Protein AF-A0A4P5Y6A5-F1 (afdb_monomer_lite)

Structure (mmCIF, N/CA/C/O backbone):
data_AF-A0A4P5Y6A5-F1
#
_entry.id   AF-A0A4P5Y6A5-F1
#
loop_
_atom_site.group_PDB
_atom_site.id
_atom_site.type_symbol
_atom_site.label_atom_id
_atom_site.label_alt_id
_atom_site.label_comp_id
_atom_site.label_asym_id
_atom_site.label_entity_id
_atom_site.label_seq_id
_atom_site.pdbx_PDB_ins_code
_atom_site.Cartn_x
_atom_site.Cartn_y
_atom_site.Cartn_z
_atom_site.occupancy
_atom_site.B_iso_or_equiv
_atom_site.auth_seq_id
_atom_site.auth_comp_id
_atom_site.auth_asym_id
_atom_site.auth_atom_id
_atom_site.pdbx_PDB_model_num
ATOM 1 N N . MET A 1 1 ? 20.631 -58.312 -7.068 1.00 39.38 1 MET A N 1
ATOM 2 C CA . MET A 1 1 ? 21.299 -57.186 -7.753 1.00 39.38 1 MET A CA 1
ATOM 3 C C . MET A 1 1 ? 20.362 -55.989 -7.660 1.00 39.38 1 MET A C 1
ATOM 5 O O . MET A 1 1 ? 19.338 -55.974 -8.327 1.00 39.38 1 MET A O 1
ATOM 9 N N . MET A 1 2 ? 20.621 -55.093 -6.705 1.00 35.03 2 MET A N 1
ATOM 10 C CA . MET A 1 2 ? 19.842 -53.873 -6.466 1.00 35.03 2 MET A CA 1
ATOM 11 C C . MET A 1 2 ? 20.179 -52.851 -7.550 1.00 35.03 2 MET A C 1
ATOM 13 O O . MET A 1 2 ? 21.359 -52.606 -7.786 1.00 35.03 2 MET A O 1
ATOM 17 N N . LEU A 1 3 ? 19.176 -52.213 -8.153 1.00 33.59 3 LEU A N 1
ATOM 18 C CA . LEU A 1 3 ? 19.387 -50.947 -8.849 1.00 33.59 3 LEU A CA 1
ATOM 19 C C . LEU A 1 3 ? 18.352 -49.930 -8.363 1.00 33.59 3 LEU A C 1
ATOM 21 O O . LEU A 1 3 ? 17.176 -49.967 -8.709 1.00 33.59 3 LEU A O 1
ATOM 25 N N . SER A 1 4 ? 18.852 -49.075 -7.476 1.00 36.62 4 SER A N 1
ATOM 26 C CA . SER A 1 4 ? 18.241 -47.862 -6.951 1.00 36.62 4 SER A CA 1
ATOM 27 C C . SER A 1 4 ? 17.871 -46.917 -8.096 1.00 36.62 4 SER A C 1
ATOM 29 O O . SER A 1 4 ? 18.749 -46.491 -8.846 1.00 36.62 4 SER A O 1
ATOM 31 N N . PHE A 1 5 ? 16.590 -46.562 -8.215 1.00 36.81 5 PHE A N 1
ATOM 32 C CA . PHE A 1 5 ? 16.176 -45.385 -8.972 1.00 36.81 5 PHE A CA 1
ATOM 33 C C . PHE A 1 5 ? 15.916 -44.247 -7.990 1.00 36.81 5 PHE A C 1
ATOM 35 O O . PHE A 1 5 ? 14.965 -44.254 -7.211 1.00 36.81 5 PHE A O 1
ATOM 42 N N . PHE A 1 6 ? 16.841 -43.294 -8.022 1.00 36.50 6 PHE A N 1
ATOM 43 C CA . PHE A 1 6 ? 16.869 -42.082 -7.226 1.00 36.50 6 PHE A CA 1
ATOM 44 C C . PHE A 1 6 ? 15.564 -41.287 -7.348 1.00 36.50 6 PHE A C 1
ATOM 46 O O . PHE A 1 6 ? 15.166 -40.864 -8.434 1.00 36.50 6 PHE A O 1
ATOM 53 N N . PHE A 1 7 ? 14.958 -41.016 -6.194 1.00 35.38 7 PHE A N 1
ATOM 54 C CA . PHE A 1 7 ? 13.960 -39.973 -6.002 1.00 35.38 7 PHE A CA 1
ATOM 55 C C . PHE A 1 7 ? 14.597 -38.629 -6.395 1.00 35.38 7 PHE A C 1
ATOM 57 O O .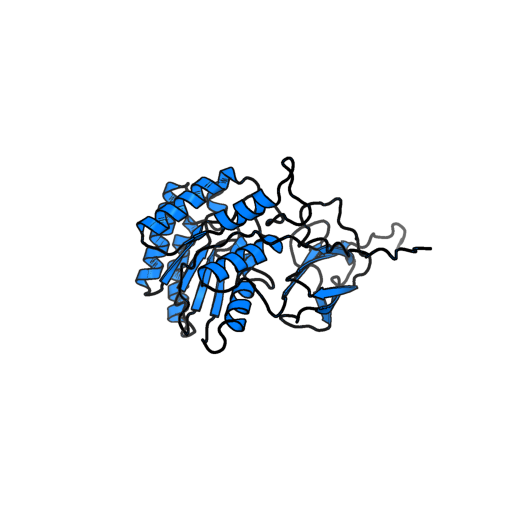 PHE A 1 7 ? 15.440 -38.091 -5.675 1.00 35.38 7 PHE A O 1
ATOM 64 N N . ARG A 1 8 ? 14.234 -38.076 -7.557 1.00 33.19 8 ARG A N 1
ATOM 65 C CA . ARG A 1 8 ? 14.509 -36.667 -7.856 1.00 33.19 8 ARG A CA 1
ATOM 66 C C . ARG A 1 8 ? 13.571 -35.835 -6.989 1.00 33.19 8 ARG A C 1
ATOM 68 O O . ARG A 1 8 ? 12.430 -35.589 -7.363 1.00 33.19 8 ARG A O 1
ATOM 75 N N . ILE A 1 9 ? 14.058 -35.424 -5.821 1.00 31.09 9 ILE A N 1
ATOM 76 C CA . ILE A 1 9 ? 13.474 -34.316 -5.068 1.00 31.09 9 ILE A CA 1
ATOM 77 C C . ILE A 1 9 ? 13.569 -33.096 -5.983 1.00 31.09 9 ILE A C 1
ATOM 79 O O . ILE A 1 9 ? 14.649 -32.554 -6.217 1.00 31.09 9 ILE A O 1
ATOM 83 N N . LEU A 1 10 ? 12.433 -32.709 -6.558 1.00 29.36 10 LEU A N 1
ATOM 84 C CA . LEU A 1 10 ? 12.271 -31.410 -7.180 1.00 29.36 10 LEU A CA 1
ATOM 85 C C . LEU A 1 10 ? 12.438 -30.391 -6.048 1.00 29.36 10 LEU A C 1
ATOM 87 O O . LEU A 1 10 ? 11.551 -30.232 -5.210 1.00 29.36 10 LEU A O 1
ATOM 91 N N . VAL A 1 11 ? 13.602 -29.749 -5.976 1.00 29.47 11 VAL A N 1
ATOM 92 C CA . VAL A 1 11 ? 13.780 -28.556 -5.153 1.00 29.47 11 VAL A CA 1
ATOM 93 C C . VAL A 1 11 ? 12.886 -27.494 -5.782 1.00 29.47 11 VAL A C 1
ATOM 95 O O . VAL A 1 11 ? 13.268 -26.834 -6.746 1.00 29.47 11 VAL A O 1
ATOM 98 N N . MET A 1 12 ? 11.658 -27.369 -5.274 1.00 28.52 12 MET A N 1
ATOM 99 C CA . MET A 1 12 ? 10.913 -26.128 -5.406 1.00 28.52 12 MET A CA 1
ATOM 100 C C . MET A 1 12 ? 11.773 -25.076 -4.720 1.00 28.52 12 MET A C 1
ATOM 102 O O . MET A 1 12 ? 11.861 -25.038 -3.495 1.00 28.52 12 MET A O 1
ATOM 106 N N . ILE A 1 13 ? 12.477 -24.276 -5.519 1.00 35.16 13 ILE A N 1
ATOM 107 C CA . ILE A 1 13 ? 13.058 -23.030 -5.040 1.00 35.16 13 ILE A CA 1
ATOM 108 C C . ILE A 1 13 ? 11.861 -22.248 -4.515 1.00 35.16 13 ILE A C 1
ATOM 110 O O . ILE A 1 13 ? 11.012 -21.819 -5.295 1.00 35.16 13 ILE A O 1
ATOM 114 N N . ALA A 1 14 ? 11.749 -22.185 -3.190 1.00 35.00 14 ALA A N 1
ATOM 115 C CA . ALA A 1 14 ? 10.741 -21.414 -2.498 1.00 35.00 14 ALA A CA 1
ATOM 116 C C . ALA A 1 14 ? 10.868 -19.971 -2.989 1.00 35.00 14 ALA A C 1
ATOM 118 O O . ALA A 1 14 ? 11.777 -19.240 -2.599 1.00 35.00 14 ALA A O 1
ATOM 119 N N . ILE A 1 15 ? 9.985 -19.590 -3.909 1.00 43.00 15 ILE A N 1
ATOM 120 C CA . ILE A 1 15 ? 9.697 -18.192 -4.194 1.00 43.00 15 ILE A CA 1
ATOM 121 C C . ILE A 1 15 ? 9.307 -17.604 -2.841 1.00 43.00 15 ILE A C 1
ATOM 123 O O . ILE A 1 15 ? 8.476 -18.201 -2.155 1.00 43.00 15 ILE A O 1
ATOM 127 N N . GLY A 1 16 ? 10.018 -16.541 -2.451 1.00 41.53 16 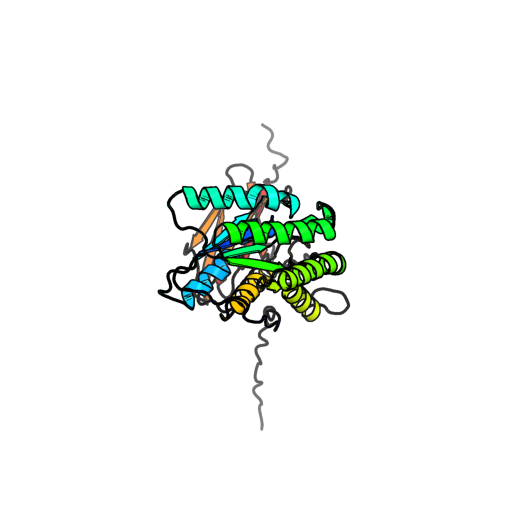GLY A N 1
ATOM 128 C CA . GLY A 1 16 ? 10.167 -16.036 -1.088 1.00 41.53 16 GLY A CA 1
ATOM 129 C C . GLY A 1 16 ? 9.018 -16.402 -0.163 1.00 41.53 16 GLY A C 1
ATOM 130 O O . GLY A 1 16 ? 7.874 -16.026 -0.415 1.00 41.53 16 GLY A O 1
ATOM 131 N N . GLN A 1 17 ? 9.331 -17.127 0.915 1.00 46.12 17 GLN A N 1
ATOM 132 C CA . GLN A 1 17 ? 8.402 -17.230 2.027 1.00 46.12 17 GLN A CA 1
ATOM 133 C C . GLN A 1 17 ? 8.072 -15.797 2.441 1.00 46.12 17 GLN A C 1
ATOM 135 O O . GLN A 1 17 ? 8.925 -15.091 2.982 1.00 46.12 17 GLN A O 1
ATOM 140 N N . VAL A 1 18 ? 6.857 -15.349 2.113 1.00 52.72 18 VAL A N 1
ATOM 141 C CA . VAL A 1 18 ? 6.273 -14.165 2.734 1.00 52.72 18 VAL A CA 1
ATOM 142 C C . VAL A 1 18 ? 6.455 -14.399 4.223 1.00 52.72 18 VAL A C 1
ATOM 144 O O . VAL A 1 18 ? 6.110 -15.477 4.714 1.00 52.72 18 VAL A O 1
ATOM 147 N N . SER A 1 19 ? 7.124 -13.454 4.882 1.00 56.12 19 SER A N 1
ATOM 148 C CA . SER A 1 19 ? 7.443 -13.513 6.305 1.00 56.12 19 SER A CA 1
ATOM 149 C C . SER A 1 19 ? 6.320 -14.180 7.097 1.00 56.12 19 SER A C 1
ATOM 151 O O . SER A 1 19 ? 5.161 -13.801 6.939 1.00 56.12 19 SER A O 1
ATOM 153 N N . ALA A 1 20 ? 6.656 -15.116 7.989 1.00 63.25 20 ALA A N 1
ATOM 154 C CA . ALA A 1 20 ? 5.708 -15.718 8.933 1.00 63.25 20 ALA A CA 1
ATOM 155 C C . ALA A 1 20 ? 5.206 -14.716 9.996 1.00 63.25 20 ALA A C 1
ATOM 157 O O . ALA A 1 20 ? 4.748 -15.110 11.063 1.00 63.25 20 ALA A O 1
ATOM 158 N N . TYR A 1 21 ? 5.344 -13.415 9.733 1.00 79.38 21 TYR A N 1
ATOM 159 C CA . TYR A 1 21 ? 4.804 -12.369 10.569 1.00 79.38 21 TYR A CA 1
ATOM 160 C C . TYR A 1 21 ? 3.279 -12.500 10.606 1.00 79.38 21 TYR A C 1
ATOM 162 O O . TYR A 1 21 ? 2.595 -12.377 9.585 1.00 79.38 21 TYR A O 1
ATOM 170 N N . GLU A 1 22 ? 2.767 -12.774 11.800 1.00 84.56 22 GLU A N 1
ATOM 171 C CA . GLU A 1 22 ? 1.344 -12.775 12.098 1.00 84.56 22 GLU A CA 1
ATOM 172 C C . GLU A 1 22 ? 0.988 -11.455 12.775 1.00 84.56 22 GLU A C 1
ATOM 174 O O . GLU A 1 22 ? 1.362 -11.187 13.918 1.00 84.56 22 GLU A O 1
ATOM 179 N N . HIS A 1 23 ? 0.256 -10.617 12.055 1.00 92.62 23 HIS A N 1
ATOM 180 C CA . HIS A 1 23 ? -0.373 -9.437 12.608 1.00 92.62 23 HIS A CA 1
ATOM 181 C C . HIS A 1 23 ? -1.674 -9.834 13.311 1.00 92.62 23 HIS A C 1
ATOM 183 O O . HIS A 1 23 ? -2.502 -10.566 12.764 1.00 92.62 23 HIS A O 1
ATOM 189 N N . ALA A 1 24 ? -1.893 -9.320 14.519 1.00 92.81 24 ALA A N 1
ATOM 190 C CA . ALA A 1 24 ? -3.146 -9.548 15.227 1.00 92.81 24 ALA A CA 1
ATOM 191 C C . ALA A 1 24 ? -4.330 -8.913 14.477 1.00 92.81 24 ALA A C 1
ATOM 193 O O . ALA A 1 24 ? -4.193 -7.867 13.838 1.00 92.81 24 ALA A O 1
ATOM 194 N N . LYS A 1 25 ? -5.524 -9.498 14.607 1.00 96.75 25 LYS A N 1
ATOM 195 C CA . LYS A 1 25 ? -6.756 -8.822 14.194 1.00 96.75 25 LYS A CA 1
ATOM 196 C C . LYS A 1 25 ? -6.947 -7.577 15.061 1.00 96.75 25 LYS A C 1
ATOM 198 O O . LYS A 1 25 ? -7.050 -7.689 16.280 1.00 96.75 25 LYS A O 1
ATOM 203 N N . VAL A 1 26 ? -7.039 -6.414 14.429 1.00 96.50 26 VAL A N 1
ATOM 204 C CA . VAL A 1 26 ? -7.238 -5.119 15.104 1.00 96.50 26 VAL A CA 1
ATOM 205 C C . VAL A 1 26 ? -8.532 -4.430 14.685 1.00 96.50 26 VAL A C 1
ATOM 207 O O . VAL A 1 26 ? -9.001 -3.535 15.384 1.00 96.50 26 VAL A O 1
ATOM 210 N N . TYR A 1 27 ? -9.137 -4.854 13.574 1.00 97.44 27 TYR A N 1
ATOM 211 C CA . TYR A 1 27 ? -10.408 -4.322 13.104 1.00 97.44 27 TYR A CA 1
ATOM 212 C C . TYR A 1 27 ? -11.321 -5.449 12.617 1.00 97.44 27 TYR A C 1
ATOM 214 O O . TYR A 1 27 ? -10.877 -6.398 11.975 1.00 97.44 27 TYR A O 1
ATOM 222 N N . ASP A 1 28 ? -12.608 -5.362 12.944 1.00 96.38 28 ASP A N 1
ATOM 223 C CA . ASP A 1 28 ? -13.625 -6.309 12.489 1.00 96.38 28 ASP A CA 1
ATOM 224 C C . ASP A 1 28 ? -14.456 -5.665 11.380 1.00 96.38 28 ASP A C 1
ATOM 226 O O . ASP A 1 28 ? -15.232 -4.748 11.651 1.00 96.38 28 ASP A O 1
ATOM 230 N N . LEU A 1 29 ? -14.261 -6.118 10.138 1.00 97.75 29 LEU A N 1
ATOM 231 C CA . LEU A 1 29 ? -14.998 -5.596 8.987 1.00 97.75 29 LEU A CA 1
ATOM 232 C C . LEU A 1 29 ? -16.490 -5.915 9.115 1.00 97.75 29 LEU A C 1
ATOM 234 O O . LEU A 1 29 ? -16.897 -7.072 9.257 1.00 97.75 29 LEU A O 1
ATOM 238 N N . LYS A 1 30 ? -17.319 -4.883 8.995 1.00 97.44 30 LYS A N 1
ATOM 239 C CA . LYS A 1 30 ? -18.778 -4.960 9.070 1.00 97.44 30 LYS A CA 1
ATOM 240 C C . LYS A 1 30 ? -19.385 -4.950 7.670 1.00 97.44 30 LYS A C 1
ATOM 242 O O . LYS A 1 30 ? -18.832 -4.324 6.768 1.00 97.44 30 LYS A O 1
ATOM 247 N N . PRO A 1 31 ? -20.550 -5.588 7.451 1.00 97.44 31 PRO A N 1
ATOM 248 C CA . PRO A 1 31 ? -21.264 -5.457 6.185 1.00 97.44 31 PRO A CA 1
ATOM 249 C C . PRO A 1 31 ? -21.424 -3.987 5.774 1.00 97.44 31 PRO A C 1
ATOM 251 O O . PRO A 1 31 ? -21.801 -3.153 6.595 1.00 97.44 31 PRO A O 1
ATOM 254 N N . ASN A 1 32 ? -21.192 -3.704 4.493 1.00 97.00 32 ASN A N 1
ATOM 255 C CA . ASN A 1 32 ? -21.172 -2.371 3.885 1.00 97.00 32 ASN A CA 1
ATOM 256 C C . ASN A 1 32 ? -19.987 -1.471 4.261 1.00 97.00 32 ASN A C 1
ATOM 258 O O . ASN A 1 32 ? -19.946 -0.340 3.770 1.00 97.00 32 ASN A O 1
ATOM 262 N N . ASP A 1 33 ? -19.004 -1.944 5.038 1.00 98.19 33 ASP A N 1
ATOM 263 C CA . ASP A 1 33 ? -17.821 -1.129 5.309 1.00 98.19 33 ASP A CA 1
ATOM 264 C C . ASP A 1 33 ? -17.138 -0.696 4.015 1.00 98.19 33 ASP A C 1
ATOM 266 O O . ASP A 1 33 ? -16.888 -1.494 3.106 1.00 98.19 33 ASP A O 1
ATOM 270 N N . TYR A 1 34 ? -16.865 0.602 3.944 1.00 98.25 34 TYR A N 1
ATOM 271 C CA . TYR A 1 34 ? -16.012 1.197 2.937 1.00 98.25 34 TYR A CA 1
ATOM 272 C C . TYR A 1 34 ? -14.719 1.633 3.616 1.00 98.25 34 TYR A C 1
ATOM 274 O O . TYR A 1 34 ? -14.688 2.649 4.314 1.00 98.25 34 TYR A O 1
ATOM 282 N N . VAL A 1 35 ? -13.676 0.831 3.425 1.00 98.62 35 VAL A N 1
ATOM 283 C CA . VAL A 1 35 ? -12.324 1.108 3.896 1.00 98.62 35 VAL A CA 1
ATOM 284 C C . VAL A 1 35 ? -11.631 2.005 2.882 1.00 98.62 35 VAL A C 1
ATOM 286 O O . VAL A 1 35 ? -11.490 1.643 1.716 1.00 98.62 35 VAL A O 1
ATOM 289 N N . TYR A 1 36 ? -11.186 3.168 3.336 1.00 97.81 36 TYR A N 1
ATOM 290 C CA . TYR A 1 36 ? -10.518 4.161 2.511 1.00 97.81 36 TYR A CA 1
ATOM 291 C C . TYR A 1 36 ? -9.113 4.418 3.044 1.00 97.81 36 TYR A C 1
ATOM 293 O O . TYR A 1 36 ? -8.939 4.958 4.138 1.00 97.81 36 TYR A O 1
ATOM 301 N N . VAL A 1 37 ? -8.102 3.984 2.298 1.00 98.12 37 VAL A N 1
ATOM 302 C CA . VAL A 1 37 ? -6.700 4.114 2.696 1.00 98.12 37 VAL A CA 1
ATOM 303 C C . VAL A 1 37 ? -6.152 5.441 2.194 1.00 98.12 37 VAL A C 1
ATOM 305 O O . VAL A 1 37 ? -6.077 5.663 0.990 1.00 98.12 37 VAL A O 1
ATOM 308 N N . ILE A 1 38 ? -5.751 6.321 3.105 1.00 96.44 38 ILE A N 1
ATOM 309 C CA . ILE A 1 38 ? -5.107 7.592 2.770 1.00 96.44 38 ILE A CA 1
ATOM 310 C C . ILE A 1 38 ? -3.601 7.510 3.011 1.00 96.44 38 ILE A C 1
ATOM 312 O O . ILE A 1 38 ? -3.171 6.892 3.985 1.00 96.44 38 ILE A O 1
ATOM 316 N N . GLY A 1 39 ? -2.790 8.116 2.143 1.00 95.62 39 GLY A N 1
ATOM 317 C CA . GLY A 1 39 ? -1.344 8.161 2.362 1.00 95.62 39 GLY A CA 1
ATOM 318 C C . GLY A 1 39 ? -0.522 8.927 1.331 1.00 95.62 39 GLY A C 1
ATOM 319 O O . GLY A 1 39 ? -1.012 9.829 0.655 1.00 95.62 39 GLY A O 1
ATOM 320 N N . ASP A 1 40 ? 0.762 8.589 1.239 1.00 94.62 40 ASP A N 1
ATOM 321 C CA . ASP A 1 40 ? 1.748 9.265 0.387 1.00 94.62 40 ASP A CA 1
ATOM 322 C C . ASP A 1 40 ? 1.992 8.543 -0.954 1.00 94.62 40 ASP A C 1
ATOM 324 O O . ASP A 1 40 ? 1.097 7.891 -1.498 1.00 94.62 40 ASP A O 1
ATOM 328 N N . SER A 1 41 ? 3.202 8.667 -1.513 1.00 93.56 41 SER A N 1
ATOM 329 C CA . SER A 1 41 ? 3.602 8.011 -2.760 1.00 93.56 41 SER A CA 1
ATOM 330 C C . SER A 1 41 ? 3.548 6.482 -2.689 1.00 93.56 41 SER A C 1
ATOM 332 O O . SER A 1 41 ? 3.375 5.832 -3.720 1.00 93.56 41 SER A O 1
ATOM 334 N N . THR A 1 42 ? 3.666 5.887 -1.499 1.00 94.38 42 THR A N 1
ATOM 335 C CA . THR A 1 42 ? 3.496 4.437 -1.330 1.00 94.38 42 THR A CA 1
ATOM 336 C C . THR A 1 42 ? 2.039 4.030 -1.530 1.00 94.38 42 THR A C 1
ATOM 338 O O . THR A 1 42 ? 1.774 3.046 -2.214 1.00 94.38 42 THR A O 1
ATOM 341 N N . THR A 1 43 ? 1.087 4.826 -1.037 1.00 96.25 43 THR A N 1
ATOM 342 C CA . THR A 1 43 ? -0.347 4.631 -1.291 1.00 96.25 43 THR A CA 1
ATOM 343 C C . THR A 1 43 ? -0.704 4.952 -2.741 1.00 96.25 43 THR A C 1
ATOM 345 O O . THR A 1 43 ? -1.477 4.216 -3.342 1.00 96.25 43 THR A O 1
ATOM 348 N N . GLU A 1 44 ? -0.108 5.988 -3.342 1.00 94.38 44 GLU A N 1
ATOM 349 C CA . GLU A 1 44 ? -0.278 6.313 -4.770 1.00 94.38 44 GLU A CA 1
ATOM 350 C C . GLU A 1 44 ? 0.088 5.141 -5.685 1.00 94.38 44 GLU A C 1
ATOM 352 O O . GLU A 1 44 ? -0.611 4.836 -6.651 1.00 94.38 44 GLU A O 1
ATOM 357 N N . ASP A 1 45 ? 1.205 4.474 -5.401 1.00 91.94 45 ASP A N 1
ATOM 358 C CA . ASP A 1 45 ? 1.567 3.258 -6.116 1.00 91.94 45 ASP A CA 1
ATOM 359 C C . ASP A 1 45 ? 0.730 2.056 -5.697 1.00 91.94 45 ASP A C 1
ATOM 361 O O . ASP A 1 45 ? 0.426 1.214 -6.544 1.00 91.94 45 ASP A O 1
ATOM 365 N N . GLY A 1 46 ? 0.349 2.002 -4.425 1.00 94.94 46 GLY A N 1
ATOM 366 C CA . GLY A 1 46 ? -0.428 0.934 -3.827 1.00 94.94 46 GLY A CA 1
ATOM 367 C C . GLY A 1 46 ? -1.874 0.865 -4.307 1.00 94.94 46 GLY A C 1
ATOM 368 O O . GLY A 1 46 ? -2.490 -0.176 -4.123 1.00 94.94 46 GLY A O 1
ATOM 369 N N . THR A 1 47 ? -2.424 1.910 -4.937 1.00 95.81 47 THR A N 1
ATOM 370 C CA . THR A 1 47 ? -3.756 1.875 -5.577 1.00 95.81 47 THR A CA 1
ATOM 371 C C . THR A 1 47 ? -3.739 1.342 -7.011 1.00 95.81 47 THR A C 1
ATOM 373 O O . THR A 1 47 ? -4.792 1.018 -7.562 1.00 95.81 47 THR A O 1
ATOM 376 N N . LYS A 1 48 ? -2.563 1.216 -7.636 1.00 92.56 48 LYS A N 1
ATOM 377 C CA . LYS A 1 48 ? -2.418 0.678 -9.001 1.00 92.56 48 LYS A CA 1
ATOM 378 C C . LYS A 1 48 ? -2.624 -0.846 -9.004 1.00 92.56 48 LYS A C 1
ATOM 380 O O . LYS A 1 48 ? -2.511 -1.466 -7.947 1.00 92.56 48 LYS A O 1
ATOM 385 N N . PRO A 1 49 ? -2.892 -1.487 -10.165 1.00 92.31 49 PRO A N 1
ATOM 386 C CA . PRO A 1 49 ? -3.004 -2.946 -10.250 1.00 92.31 49 PRO A CA 1
ATOM 387 C C . PRO A 1 49 ? -1.842 -3.656 -9.551 1.00 92.31 49 PRO A C 1
ATOM 389 O O . PRO A 1 49 ? -0.710 -3.186 -9.624 1.00 92.31 49 PRO A O 1
ATOM 392 N N . ALA A 1 50 ? -2.130 -4.760 -8.862 1.00 93.12 50 ALA A N 1
ATOM 393 C CA . ALA A 1 50 ? -1.197 -5.488 -7.994 1.00 93.12 50 ALA A CA 1
ATOM 394 C C . ALA A 1 50 ? -0.537 -4.667 -6.857 1.00 93.12 50 ALA A C 1
ATOM 396 O O . ALA A 1 50 ? 0.421 -5.143 -6.251 1.00 93.12 50 ALA A O 1
ATOM 397 N N . GLY A 1 51 ? -1.040 -3.469 -6.547 1.00 95.62 51 GLY A N 1
ATOM 398 C CA . GLY A 1 51 ? -0.700 -2.714 -5.341 1.00 95.62 51 GLY A CA 1
ATOM 399 C C . GLY A 1 51 ? -1.490 -3.187 -4.117 1.00 95.62 51 GLY A C 1
ATOM 400 O O . GLY A 1 51 ? -2.525 -3.848 -4.239 1.00 95.62 51 GLY A O 1
ATOM 401 N N . TYR A 1 52 ? -1.025 -2.861 -2.914 1.00 97.75 52 TYR A N 1
ATOM 402 C CA . TYR A 1 52 ? -1.577 -3.436 -1.691 1.00 97.75 52 TYR A CA 1
ATOM 403 C C . TYR A 1 52 ? -3.068 -3.124 -1.472 1.00 97.75 52 TYR A C 1
ATOM 405 O O . TYR A 1 52 ? -3.772 -3.932 -0.863 1.00 97.75 52 TYR A O 1
ATOM 413 N N . VAL A 1 53 ? -3.583 -2.005 -1.995 1.00 98.38 53 VAL A N 1
ATOM 414 C CA . VAL A 1 53 ? -4.998 -1.618 -1.876 1.00 98.38 53 VAL A CA 1
ATOM 415 C C . VAL A 1 53 ? -5.910 -2.543 -2.700 1.00 98.38 53 VAL A C 1
ATOM 417 O O . VAL A 1 53 ? -6.752 -3.212 -2.092 1.00 98.38 53 VAL A O 1
ATOM 420 N N . PRO A 1 54 ? -5.765 -2.686 -4.038 1.00 98.00 54 PRO A N 1
ATOM 421 C CA . PRO A 1 54 ? -6.577 -3.621 -4.810 1.00 98.00 54 PRO A CA 1
ATOM 422 C C . PRO A 1 54 ? -6.308 -5.084 -4.453 1.00 98.00 54 PRO A C 1
ATOM 424 O O . PRO A 1 54 ? -7.232 -5.891 -4.557 1.00 98.00 54 PRO A O 1
ATOM 427 N N . LEU A 1 55 ? -5.102 -5.445 -3.995 1.00 97.94 55 LEU A N 1
ATOM 428 C CA . LEU A 1 55 ? -4.844 -6.789 -3.467 1.00 97.94 55 LEU A CA 1
ATOM 429 C C . LEU A 1 55 ? -5.670 -7.061 -2.206 1.00 97.94 55 LEU A C 1
ATOM 431 O O . LEU A 1 55 ? -6.324 -8.102 -2.112 1.00 97.94 55 LEU A O 1
ATOM 435 N N . THR A 1 56 ? -5.700 -6.116 -1.265 1.00 98.56 56 THR A N 1
ATOM 436 C CA . THR A 1 56 ? -6.540 -6.222 -0.065 1.00 98.56 56 THR A CA 1
ATOM 437 C C . THR A 1 56 ? -8.017 -6.286 -0.448 1.00 98.56 56 THR A C 1
ATOM 439 O O . THR A 1 56 ? -8.727 -7.177 0.016 1.00 98.56 56 THR A O 1
ATOM 442 N N . ASN A 1 57 ? -8.476 -5.404 -1.345 1.00 98.38 57 ASN A N 1
ATOM 443 C CA . ASN A 1 57 ? -9.861 -5.400 -1.813 1.00 98.38 57 ASN A CA 1
ATOM 444 C C . ASN A 1 57 ? -10.256 -6.753 -2.415 1.00 98.38 57 ASN A C 1
ATOM 446 O O . ASN A 1 57 ? -11.278 -7.318 -2.037 1.00 98.38 57 ASN A O 1
ATOM 450 N N . GLN A 1 58 ? -9.434 -7.299 -3.314 1.00 97.56 58 GLN A N 1
ATOM 451 C CA . GLN A 1 58 ? -9.706 -8.575 -3.969 1.00 97.56 58 GLN A CA 1
ATOM 452 C C . GLN A 1 58 ? -9.872 -9.705 -2.946 1.00 97.56 58 GLN A C 1
ATOM 454 O O . GLN A 1 58 ? -10.876 -10.413 -2.981 1.00 97.56 58 GLN A O 1
ATOM 459 N N . ALA A 1 59 ? -8.932 -9.854 -2.010 1.00 97.12 59 ALA A N 1
ATOM 460 C CA . ALA A 1 59 ? -9.014 -10.898 -0.991 1.00 97.12 59 ALA A CA 1
ATOM 461 C C . ALA A 1 59 ? -10.221 -10.713 -0.056 1.00 97.12 59 ALA A C 1
ATOM 463 O O . ALA A 1 59 ? -10.867 -11.699 0.303 1.00 97.12 59 ALA A O 1
ATOM 464 N N . VAL A 1 60 ? -10.582 -9.468 0.281 1.00 98.12 60 VAL A N 1
ATOM 465 C CA . VAL A 1 60 ? -11.819 -9.166 1.019 1.00 98.12 60 VAL A CA 1
ATOM 466 C C . VAL A 1 60 ? -13.048 -9.642 0.237 1.00 98.12 60 VAL A C 1
ATOM 468 O O . VAL A 1 60 ? -13.877 -10.351 0.805 1.00 98.12 60 VAL A O 1
ATOM 471 N N . GLN A 1 61 ? -13.157 -9.337 -1.062 1.00 96.75 61 GLN A N 1
ATOM 472 C CA . GLN A 1 61 ? -14.281 -9.806 -1.890 1.00 96.75 61 GLN A CA 1
ATOM 473 C C . GLN A 1 61 ? -14.327 -11.339 -1.999 1.00 96.75 61 GLN A C 1
ATOM 475 O O . GLN A 1 61 ? -15.401 -11.940 -1.966 1.00 96.75 61 GLN A O 1
ATOM 480 N N . GLU A 1 62 ? -13.167 -11.987 -2.126 1.00 95.00 62 GLU A N 1
ATOM 481 C CA . GLU A 1 62 ? -13.059 -13.438 -2.297 1.00 95.00 62 GLU A CA 1
ATOM 482 C C . GLU A 1 62 ? -13.384 -14.239 -1.030 1.00 95.00 62 GLU A C 1
ATOM 484 O O . GLU A 1 62 ? -13.861 -15.378 -1.144 1.00 95.00 62 GLU A O 1
ATOM 489 N N . GLN A 1 63 ? -13.082 -13.681 0.149 1.00 96.62 63 GLN A N 1
ATOM 490 C CA . GLN A 1 63 ? -13.249 -14.332 1.454 1.00 96.62 63 GLN A CA 1
ATOM 491 C C . GLN A 1 63 ? -14.549 -13.940 2.159 1.00 96.62 63 GLN A C 1
ATOM 493 O O . GLN A 1 63 ? -15.080 -14.739 2.929 1.00 96.62 63 GLN A O 1
ATOM 498 N N . LEU A 1 64 ? -15.086 -12.751 1.880 1.00 96.88 64 LEU A N 1
ATOM 499 C CA . LEU A 1 64 ? -16.319 -12.232 2.473 1.00 96.88 64 LEU A CA 1
ATOM 500 C C . LEU A 1 64 ? -17.374 -11.890 1.398 1.00 96.88 64 LEU A C 1
ATOM 502 O O . LEU A 1 64 ? -17.878 -10.760 1.358 1.00 96.88 64 LEU A O 1
ATOM 506 N N . PRO A 1 65 ? -17.749 -12.847 0.523 1.00 96.38 65 PRO A N 1
ATOM 507 C CA . PRO A 1 65 ? -18.716 -12.587 -0.537 1.00 96.38 65 PRO A CA 1
ATOM 508 C C . PRO A 1 65 ? -20.072 -12.159 0.042 1.00 96.38 65 PRO A C 1
ATOM 510 O O . PRO A 1 65 ? -20.515 -12.643 1.085 1.00 96.38 65 PRO A O 1
ATOM 513 N N . GLY A 1 66 ? -20.745 -11.228 -0.639 1.00 95.62 66 GLY A N 1
ATOM 514 C CA . GLY A 1 66 ? -22.077 -10.746 -0.252 1.00 95.62 66 GLY A CA 1
ATOM 515 C C . GLY A 1 66 ? -22.106 -9.765 0.927 1.00 95.62 66 GLY A C 1
ATOM 516 O O . GLY A 1 66 ? -23.183 -9.322 1.316 1.00 95.62 66 GLY A O 1
ATOM 517 N N . LYS A 1 67 ? -20.953 -9.376 1.489 1.00 96.62 67 LYS A N 1
ATOM 518 C CA . LYS A 1 67 ? -20.878 -8.359 2.556 1.00 96.62 67 LYS A CA 1
ATOM 519 C C . LYS A 1 67 ? -20.891 -6.918 2.041 1.00 96.62 67 LYS A C 1
ATOM 521 O O . LYS A 1 67 ? -20.898 -6.003 2.859 1.00 96.62 67 LYS A O 1
ATOM 526 N N . ASN A 1 68 ? -20.907 -6.718 0.718 1.00 96.44 68 ASN A N 1
ATOM 527 C CA . ASN A 1 68 ? -20.844 -5.405 0.067 1.00 96.44 68 ASN A CA 1
ATOM 528 C C . ASN A 1 68 ? -19.700 -4.535 0.623 1.00 96.44 68 ASN A C 1
ATOM 530 O O . ASN A 1 68 ? -19.864 -3.346 0.873 1.00 96.44 68 ASN A O 1
ATOM 534 N N . LEU A 1 69 ? -18.543 -5.136 0.882 1.00 97.75 69 LEU A N 1
ATOM 535 C CA . LEU A 1 69 ? -17.356 -4.433 1.365 1.00 97.75 69 LEU A CA 1
ATOM 536 C C . LEU A 1 69 ? -16.667 -3.719 0.202 1.00 97.75 69 LEU A C 1
ATOM 538 O O . LEU A 1 69 ? -16.846 -4.110 -0.949 1.00 97.75 69 LEU A O 1
ATOM 542 N N . LEU A 1 70 ? -15.882 -2.686 0.483 1.00 97.88 70 LEU A N 1
ATOM 543 C CA . LEU A 1 70 ? -14.972 -2.090 -0.493 1.00 97.88 70 LEU A CA 1
ATOM 544 C C . LEU A 1 70 ? -13.719 -1.605 0.223 1.00 97.88 70 LEU A C 1
ATOM 546 O O . LEU A 1 70 ? -13.819 -0.986 1.280 1.00 97.88 70 LEU A O 1
ATOM 550 N N . VAL A 1 71 ? -12.562 -1.868 -0.374 1.00 98.44 71 VAL A N 1
ATOM 551 C CA . VAL A 1 71 ? -11.297 -1.233 -0.008 1.00 98.44 71 VAL A CA 1
ATOM 552 C C . VAL A 1 71 ? -10.836 -0.408 -1.205 1.00 98.44 71 VAL A C 1
ATOM 554 O O . VAL A 1 71 ? -10.698 -0.948 -2.301 1.00 98.44 71 VAL A O 1
ATOM 557 N N . ASP A 1 72 ? -10.626 0.884 -0.993 1.00 97.06 72 ASP A N 1
ATOM 558 C CA . ASP A 1 72 ? -10.093 1.821 -1.987 1.00 97.06 72 ASP A CA 1
ATOM 559 C C . ASP A 1 72 ? -9.060 2.740 -1.322 1.00 97.06 72 ASP A C 1
ATOM 561 O O . ASP A 1 72 ? -8.848 2.670 -0.106 1.00 97.06 72 ASP A O 1
ATOM 565 N N . GLY A 1 73 ? -8.393 3.589 -2.096 1.00 94.69 73 GLY A N 1
ATOM 566 C CA . GLY A 1 73 ? -7.364 4.472 -1.574 1.00 94.69 73 GLY A CA 1
ATOM 567 C C . GLY A 1 73 ? -7.276 5.826 -2.259 1.00 94.69 73 GLY A C 1
ATOM 568 O O . GLY A 1 73 ? -7.711 6.032 -3.388 1.00 94.69 73 GLY A O 1
ATOM 569 N N . PHE A 1 74 ? -6.663 6.763 -1.548 1.00 92.06 74 PHE A N 1
ATOM 570 C CA . PHE A 1 74 ? -6.344 8.100 -2.022 1.00 92.06 74 PHE A CA 1
ATOM 571 C C . PHE A 1 74 ? -4.991 8.531 -1.488 1.00 92.06 74 PHE A C 1
ATOM 573 O O . PHE A 1 74 ? -4.589 8.152 -0.393 1.00 92.06 74 PHE A O 1
ATOM 580 N N . HIS A 1 75 ? -4.282 9.343 -2.254 1.00 89.56 75 HIS A N 1
ATOM 581 C CA . HIS A 1 75 ? -2.954 9.796 -1.882 1.00 89.56 75 HIS A CA 1
ATOM 582 C C . HIS A 1 75 ? -2.877 11.320 -1.912 1.00 89.56 75 HIS A C 1
ATOM 584 O O . HIS A 1 75 ? -3.486 11.970 -2.758 1.00 89.56 75 HIS A O 1
ATOM 590 N N . GLY A 1 76 ? -2.081 11.890 -1.008 1.00 79.50 76 GLY A N 1
ATOM 591 C CA . GLY A 1 76 ? -1.767 13.322 -0.964 1.00 79.50 76 GLY A CA 1
ATOM 592 C C . GLY A 1 76 ? -0.804 13.802 -2.048 1.00 79.50 76 GLY A C 1
ATOM 593 O O . GLY A 1 76 ? -0.359 14.945 -2.000 1.00 79.50 76 GLY A O 1
ATOM 594 N N . GLY A 1 77 ? -0.447 12.929 -2.992 1.00 79.44 77 GLY A N 1
ATOM 595 C CA . GLY A 1 77 ? 0.607 13.155 -3.975 1.00 79.44 77 GLY A CA 1
ATOM 596 C C . GLY A 1 77 ? 1.996 12.709 -3.510 1.00 79.44 77 GLY A C 1
ATOM 597 O O . GLY A 1 77 ? 2.227 12.342 -2.353 1.00 79.44 77 GLY A O 1
ATOM 598 N N . SER A 1 78 ? 2.935 12.741 -4.455 1.00 79.81 78 SER A N 1
ATOM 599 C CA . SER A 1 78 ? 4.318 12.334 -4.224 1.00 79.81 78 SER A CA 1
ATOM 600 C C . SER A 1 78 ? 5.011 13.225 -3.192 1.00 79.81 78 SER A C 1
ATOM 602 O O . SER A 1 78 ? 5.034 14.450 -3.315 1.00 79.81 78 SER A O 1
ATOM 604 N N . GLY A 1 79 ? 5.602 12.603 -2.169 1.00 87.06 79 GLY A N 1
ATOM 605 C CA . GLY A 1 79 ? 6.333 13.308 -1.117 1.00 87.06 79 GLY A CA 1
ATOM 606 C C . GLY A 1 79 ? 5.472 13.904 0.002 1.00 87.06 79 GLY A C 1
ATOM 607 O O . GLY A 1 79 ? 6.032 14.612 0.839 1.00 87.06 79 GLY A O 1
ATOM 608 N N . ALA A 1 80 ? 4.158 13.645 0.021 1.00 93.19 80 ALA A N 1
ATOM 609 C CA . ALA A 1 80 ? 3.262 14.139 1.064 1.00 93.19 80 ALA A CA 1
ATOM 610 C C . ALA A 1 80 ? 3.709 13.676 2.460 1.00 93.19 80 ALA A C 1
ATOM 612 O O . ALA A 1 80 ? 4.061 12.511 2.656 1.00 93.19 80 ALA A O 1
ATOM 613 N N . THR A 1 81 ? 3.668 14.593 3.423 1.00 96.62 81 THR A N 1
ATOM 614 C CA . THR A 1 81 ? 3.972 14.353 4.844 1.00 96.62 81 THR A CA 1
ATOM 615 C C . THR A 1 81 ? 2.696 14.324 5.687 1.00 96.62 81 THR A C 1
ATOM 617 O O . THR A 1 81 ? 1.596 14.594 5.189 1.00 96.62 81 THR A O 1
ATOM 620 N N . SER A 1 82 ? 2.813 14.046 6.988 1.00 96.75 82 SER A N 1
ATOM 621 C CA . SER A 1 82 ? 1.695 14.207 7.930 1.00 96.75 82 SER A CA 1
ATOM 622 C C . SER A 1 82 ? 1.191 15.657 8.023 1.00 96.75 82 SER A C 1
ATOM 624 O O . SER A 1 82 ? -0.010 15.877 8.184 1.00 96.75 82 SER A O 1
ATOM 626 N N . VAL A 1 83 ? 2.077 16.649 7.854 1.00 95.38 83 VAL A N 1
ATOM 627 C CA . VAL A 1 83 ? 1.724 18.083 7.849 1.00 95.38 83 VAL A CA 1
ATOM 628 C C . VAL A 1 83 ? 0.825 18.416 6.661 1.00 95.38 83 VAL A C 1
ATOM 630 O O . VAL A 1 83 ? -0.103 19.218 6.783 1.00 95.38 83 VAL A O 1
ATOM 633 N N . ASP A 1 84 ? 1.092 17.804 5.509 1.00 93.56 84 ASP A N 1
ATOM 634 C CA . ASP A 1 84 ? 0.274 17.986 4.314 1.00 93.56 84 ASP A CA 1
ATOM 635 C C . ASP A 1 84 ? -1.077 17.295 4.481 1.00 93.56 84 ASP A C 1
ATOM 637 O O . ASP A 1 84 ? -2.110 17.918 4.241 1.00 93.56 84 ASP A O 1
ATOM 641 N N . HIS A 1 85 ? -1.085 16.055 4.985 1.00 91.81 85 HIS A N 1
ATOM 642 C CA . HIS A 1 85 ? -2.317 15.300 5.227 1.00 91.81 85 HIS A CA 1
ATOM 643 C C . HIS A 1 85 ? -3.288 16.026 6.152 1.00 91.81 85 HIS A C 1
ATOM 645 O O . HIS A 1 85 ? -4.468 16.128 5.825 1.00 91.81 85 HIS A O 1
ATOM 651 N N . VAL A 1 86 ? -2.812 16.621 7.246 1.00 92.75 86 VAL A N 1
ATOM 652 C CA . VAL A 1 86 ? -3.671 17.422 8.134 1.00 92.75 86 VAL A CA 1
ATOM 653 C C . VAL A 1 86 ? -4.433 18.520 7.375 1.00 92.75 86 VAL A C 1
ATOM 655 O O . VAL A 1 86 ? -5.564 18.841 7.734 1.00 92.75 86 VAL A O 1
ATOM 658 N N . LYS A 1 87 ? -3.860 19.087 6.305 1.00 90.69 87 LYS A N 1
ATOM 659 C CA . LYS A 1 87 ? -4.510 20.147 5.518 1.00 90.69 87 LYS A CA 1
ATOM 660 C C . LYS A 1 87 ? -5.589 19.624 4.574 1.00 90.69 87 LYS A C 1
ATOM 662 O O . LYS A 1 87 ? -6.505 20.381 4.271 1.00 90.69 87 LYS A O 1
ATOM 667 N N . PHE A 1 88 ? -5.489 18.386 4.084 1.00 88.25 88 PHE A N 1
ATOM 668 C CA . PHE A 1 88 ? -6.402 17.884 3.050 1.00 88.25 88 PHE A CA 1
ATOM 669 C C . PHE A 1 88 ? -7.306 16.728 3.482 1.00 88.25 88 PHE A C 1
ATOM 671 O O . PHE A 1 88 ? -8.326 16.526 2.831 1.00 88.25 88 PHE A O 1
ATOM 678 N N . VAL A 1 89 ? -7.011 15.999 4.565 1.00 89.69 89 VAL A N 1
ATOM 679 C CA . VAL A 1 89 ? -7.832 14.855 5.011 1.00 89.69 89 VAL A CA 1
ATOM 680 C C . VAL A 1 89 ? -9.262 15.288 5.313 1.00 89.69 89 VAL A C 1
ATOM 682 O O . VAL A 1 89 ? -10.196 14.772 4.704 1.00 89.69 89 VAL A O 1
ATOM 685 N N . ALA A 1 90 ? -9.439 16.270 6.198 1.00 91.50 90 ALA A N 1
ATOM 686 C CA . ALA A 1 90 ? -10.755 16.794 6.553 1.00 91.50 90 ALA A CA 1
ATOM 687 C C . ALA A 1 90 ? -11.530 17.327 5.321 1.00 91.50 90 ALA A C 1
ATOM 689 O O . ALA A 1 90 ? -12.621 16.813 5.058 1.00 91.50 90 ALA A O 1
ATOM 690 N N . PRO A 1 91 ? -10.972 18.249 4.503 1.00 93.19 91 PRO A N 1
ATOM 691 C CA . PRO A 1 91 ? -11.645 18.729 3.292 1.00 93.19 91 PRO A CA 1
ATOM 692 C C . PRO A 1 91 ? -11.987 17.633 2.275 1.00 93.19 91 PRO A C 1
ATOM 694 O O . PRO A 1 91 ? -13.047 17.679 1.653 1.00 93.19 91 PRO A O 1
ATOM 697 N N . HIS A 1 92 ? -11.109 16.641 2.093 1.00 92.88 92 HIS A N 1
ATOM 698 C CA . HIS A 1 92 ? -11.346 15.531 1.168 1.00 92.88 92 HIS A CA 1
ATOM 699 C C . HIS A 1 92 ? -12.495 14.638 1.643 1.00 92.88 92 HIS A C 1
ATOM 701 O O . HIS A 1 92 ? -13.385 14.306 0.861 1.00 92.88 92 HIS A O 1
ATOM 707 N N . LEU A 1 93 ? -12.527 14.294 2.934 1.00 93.81 93 LEU A N 1
ATOM 708 C CA . LEU A 1 93 ? -13.624 13.514 3.510 1.00 93.81 93 LEU A CA 1
ATOM 709 C C . LEU A 1 93 ? -14.955 14.277 3.453 1.00 93.81 93 LEU A C 1
ATOM 711 O O . LEU A 1 93 ? -15.972 13.678 3.110 1.00 93.81 93 LEU A O 1
ATOM 715 N N . ASP A 1 94 ? -14.953 15.592 3.692 1.00 94.50 94 ASP A N 1
ATOM 716 C CA . ASP A 1 94 ? -16.148 16.433 3.523 1.00 94.50 94 ASP A CA 1
ATOM 717 C C . ASP A 1 94 ? -16.631 16.435 2.070 1.00 94.50 94 ASP A C 1
ATOM 719 O O . ASP A 1 94 ? -17.829 16.339 1.798 1.00 94.50 94 ASP A O 1
ATOM 723 N N . GLN A 1 95 ? -15.706 16.488 1.108 1.00 93.69 95 GLN A N 1
ATOM 724 C CA . GLN A 1 95 ? -16.055 16.390 -0.304 1.00 93.69 95 GLN A CA 1
ATOM 725 C C . GLN A 1 95 ? -16.715 15.043 -0.632 1.00 93.69 95 GLN A C 1
ATOM 727 O O . GLN A 1 95 ? -17.697 15.015 -1.375 1.00 93.69 95 GLN A O 1
ATOM 732 N N . LEU A 1 96 ? -16.204 13.933 -0.090 1.00 92.75 96 LEU A N 1
ATOM 733 C CA . LEU A 1 96 ? -16.800 12.608 -0.281 1.00 92.75 96 LEU A CA 1
ATOM 734 C C . LEU A 1 96 ? -18.197 12.515 0.344 1.00 92.75 96 LEU A C 1
ATOM 736 O O . LEU A 1 96 ? -19.111 12.012 -0.308 1.00 92.75 96 LEU A O 1
ATOM 740 N N . LEU A 1 97 ? -18.377 13.050 1.556 1.00 93.25 97 LEU A N 1
ATOM 741 C CA . LEU A 1 97 ? -19.677 13.120 2.232 1.00 93.25 97 LEU A CA 1
ATOM 742 C C . LEU A 1 97 ? -20.708 13.911 1.409 1.00 93.25 97 LEU A C 1
ATOM 744 O O . LEU A 1 97 ? -21.856 13.490 1.289 1.00 93.25 97 LEU A O 1
ATOM 748 N N . ASN A 1 98 ? -20.290 15.015 0.786 1.00 93.06 98 ASN A N 1
ATOM 749 C CA . ASN A 1 98 ? -21.183 15.908 0.042 1.00 93.06 98 ASN A CA 1
ATOM 750 C C . ASN A 1 98 ? -21.480 15.458 -1.401 1.00 93.06 98 ASN A C 1
ATOM 752 O O . ASN A 1 98 ? -22.456 15.913 -1.992 1.00 93.06 98 ASN A O 1
ATOM 756 N N . LYS A 1 99 ? -20.665 14.573 -1.995 1.00 88.88 99 LYS A N 1
ATOM 757 C CA . LYS A 1 99 ? -20.813 14.125 -3.397 1.00 88.88 99 LYS A CA 1
ATOM 758 C C . LYS A 1 99 ? -21.982 13.153 -3.643 1.00 88.88 99 LYS A C 1
ATOM 760 O O . LYS A 1 99 ? -22.263 12.856 -4.800 1.00 88.88 99 LYS A O 1
ATOM 765 N N . GLY A 1 100 ? -22.657 12.654 -2.602 1.00 74.00 100 GLY A N 1
ATOM 766 C CA . GLY A 1 100 ? -23.845 11.792 -2.739 1.00 74.00 100 GLY A CA 1
ATOM 767 C C . GLY A 1 100 ? -23.570 10.353 -3.207 1.00 74.00 100 GLY A C 1
ATOM 768 O O . GLY A 1 100 ? -24.476 9.689 -3.706 1.00 74.00 100 GLY A O 1
ATOM 769 N N . GLY A 1 101 ? -22.330 9.871 -3.066 1.00 85.31 101 GLY A N 1
ATOM 770 C CA . GLY A 1 101 ? -21.917 8.502 -3.392 1.00 85.31 101 GLY A CA 1
ATOM 771 C C . GLY A 1 101 ? -21.695 7.623 -2.158 1.00 85.31 101 GLY A C 1
ATOM 772 O O . GLY A 1 101 ? -22.133 7.937 -1.052 1.00 85.31 101 GLY A O 1
ATOM 773 N N . ARG A 1 102 ? -20.973 6.510 -2.336 1.00 90.19 102 ARG A N 1
ATOM 774 C CA . ARG A 1 102 ? -20.520 5.681 -1.212 1.00 90.19 102 ARG A CA 1
ATOM 775 C C . ARG A 1 102 ? -19.495 6.465 -0.388 1.00 90.19 102 ARG A C 1
ATOM 777 O O . ARG A 1 102 ? -18.485 6.909 -0.927 1.00 90.19 102 ARG A O 1
ATOM 784 N N . VAL A 1 103 ? -19.746 6.609 0.909 1.00 93.56 103 VAL A N 1
ATOM 785 C CA . VAL A 1 103 ? -18.871 7.343 1.836 1.00 93.56 103 VAL A CA 1
ATOM 786 C C . VAL A 1 103 ? -18.023 6.375 2.660 1.00 93.56 103 VAL A C 1
ATOM 788 O O . VAL A 1 103 ? -18.528 5.301 3.009 1.00 93.56 103 VAL A O 1
ATOM 791 N N . PRO A 1 104 ? -16.747 6.693 2.945 1.00 97.06 104 PRO A N 1
ATOM 792 C CA . PRO A 1 104 ? -15.925 5.865 3.818 1.00 97.06 104 PRO A CA 1
ATOM 793 C C . PRO A 1 104 ? -16.599 5.655 5.175 1.00 97.06 104 PRO A C 1
ATOM 795 O O . PRO A 1 104 ? -17.107 6.602 5.771 1.00 97.06 104 PRO A O 1
ATOM 798 N N . THR A 1 105 ? -16.594 4.422 5.676 1.00 98.25 105 THR A N 1
ATOM 799 C CA . THR A 1 105 ? -16.977 4.112 7.067 1.00 98.25 105 THR A CA 1
ATOM 800 C C . THR A 1 105 ? -15.744 3.887 7.935 1.00 98.25 105 THR A C 1
ATOM 802 O O . THR A 1 105 ? -15.796 4.062 9.156 1.00 98.25 105 THR A O 1
ATOM 805 N N . VAL A 1 106 ? -14.623 3.541 7.297 1.00 98.56 106 VAL A N 1
ATOM 806 C CA . VAL A 1 106 ? -13.321 3.305 7.912 1.00 98.56 106 VAL A CA 1
ATOM 807 C C . VAL A 1 106 ? -12.265 4.037 7.099 1.00 98.56 106 VAL A C 1
ATOM 809 O O . VAL A 1 106 ? -12.191 3.868 5.885 1.00 98.56 106 VAL A O 1
ATOM 812 N N . VAL A 1 107 ? -11.429 4.829 7.759 1.00 98.50 107 VAL A N 1
ATOM 813 C CA . VAL A 1 107 ? -10.292 5.508 7.137 1.00 98.50 107 VAL A CA 1
ATOM 814 C C . VAL A 1 107 ? -9.010 4.966 7.753 1.00 98.50 107 VAL A C 1
ATOM 816 O O . VAL A 1 107 ? -8.824 5.034 8.969 1.00 98.50 107 VAL A O 1
ATOM 819 N N . VAL A 1 108 ? -8.138 4.421 6.907 1.00 98.69 108 VAL A N 1
ATOM 820 C CA . VAL A 1 108 ? -6.818 3.918 7.303 1.00 98.69 108 VAL A CA 1
ATOM 821 C C . VAL A 1 108 ? -5.770 4.963 6.937 1.00 98.69 108 VAL A C 1
ATOM 823 O O . VAL A 1 108 ? -5.656 5.328 5.770 1.00 98.69 108 VAL A O 1
ATOM 826 N N . ILE A 1 109 ? -5.006 5.442 7.916 1.00 98.19 109 ILE A N 1
ATOM 827 C CA . ILE A 1 109 ? -3.962 6.454 7.724 1.00 98.19 109 ILE A CA 1
ATOM 828 C C . ILE A 1 109 ? -2.605 5.764 7.549 1.00 98.19 109 ILE A C 1
ATOM 830 O O . ILE A 1 109 ? -2.020 5.302 8.528 1.00 98.19 109 ILE A O 1
ATOM 834 N N . ASN A 1 110 ? -2.090 5.731 6.320 1.00 97.06 110 ASN A N 1
ATOM 835 C CA . ASN A 1 110 ? -0.762 5.222 5.978 1.00 97.06 110 ASN A CA 1
ATOM 836 C C . ASN A 1 110 ? 0.174 6.370 5.567 1.00 97.06 110 ASN A C 1
ATOM 838 O O . ASN A 1 110 ? 0.290 6.706 4.392 1.00 97.06 110 ASN A O 1
ATOM 842 N N . ILE A 1 111 ? 0.821 6.995 6.551 1.00 96.00 111 ILE A N 1
ATOM 843 C CA . ILE A 1 111 ? 1.729 8.131 6.352 1.00 96.00 111 ILE A CA 1
ATOM 844 C C . ILE A 1 111 ? 2.914 8.047 7.313 1.00 96.00 111 ILE A C 1
ATOM 846 O O . ILE A 1 111 ? 2.835 7.371 8.334 1.00 96.00 111 ILE A O 1
ATOM 850 N N . GLY A 1 112 ? 4.002 8.748 7.000 1.00 95.19 112 GLY A N 1
ATOM 851 C CA . GLY A 1 112 ? 5.159 8.897 7.889 1.00 95.19 112 GLY A CA 1
ATOM 852 C C . GLY A 1 112 ? 6.501 8.649 7.212 1.00 95.19 112 GLY A C 1
ATOM 853 O O . GLY A 1 112 ? 7.535 9.017 7.762 1.00 95.19 112 GLY A O 1
ATOM 854 N N . LEU A 1 113 ? 6.511 8.070 6.008 1.00 94.56 113 LEU A N 1
ATOM 855 C CA . LEU A 1 113 ? 7.755 7.778 5.302 1.00 94.56 113 LEU A CA 1
ATOM 856 C C . LEU A 1 113 ? 8.495 9.071 4.923 1.00 94.56 113 LEU A C 1
ATOM 858 O O . LEU A 1 113 ? 9.676 9.242 5.233 1.00 94.56 113 LEU A O 1
ATOM 862 N N . ASN A 1 114 ? 7.778 10.025 4.323 1.00 95.69 114 ASN A N 1
ATOM 863 C CA . ASN A 1 114 ? 8.337 11.326 3.950 1.00 95.69 114 ASN A CA 1
ATOM 864 C C . ASN A 1 114 ? 8.620 12.227 5.156 1.00 95.69 114 ASN A C 1
ATOM 866 O O . ASN A 1 114 ? 9.466 13.119 5.061 1.00 95.69 114 ASN A O 1
ATOM 870 N N . ASP A 1 115 ? 7.968 11.996 6.297 1.00 96.38 115 ASP A N 1
ATOM 871 C CA . ASP A 1 115 ? 8.190 12.783 7.510 1.00 96.38 115 ASP A CA 1
ATOM 872 C C . ASP A 1 115 ? 9.637 12.675 8.016 1.00 96.38 115 ASP A C 1
ATOM 874 O O . ASP A 1 115 ? 10.146 13.639 8.584 1.00 96.38 115 ASP A O 1
ATOM 878 N N . THR A 1 116 ? 10.337 11.576 7.704 1.00 92.81 116 THR A N 1
ATOM 879 C CA . THR A 1 116 ? 11.756 11.370 8.048 1.00 92.81 116 THR A CA 1
ATOM 880 C C . THR A 1 116 ? 12.709 12.418 7.474 1.00 92.81 116 THR A C 1
ATOM 882 O O . THR A 1 116 ? 13.725 12.713 8.101 1.00 92.81 116 THR A O 1
ATOM 885 N N . GLY A 1 117 ? 12.398 12.981 6.301 1.00 88.44 117 GLY A N 1
ATOM 886 C CA . GLY A 1 117 ? 13.262 13.944 5.606 1.00 88.44 117 GLY A CA 1
ATOM 887 C C . GLY A 1 117 ? 12.582 15.256 5.211 1.00 88.44 117 GLY A C 1
ATOM 888 O O . GLY A 1 117 ? 13.268 16.207 4.846 1.00 88.44 117 GLY A O 1
ATOM 889 N N . ARG A 1 118 ? 11.247 15.315 5.255 1.00 90.75 118 ARG A N 1
ATOM 890 C CA . ARG A 1 118 ? 10.439 16.474 4.831 1.00 90.75 118 ARG A CA 1
ATOM 891 C C . ARG A 1 118 ? 9.443 16.937 5.893 1.00 90.75 118 ARG A C 1
ATOM 893 O O . ARG A 1 118 ? 8.825 17.983 5.724 1.00 90.75 118 ARG A O 1
ATOM 900 N N . GLY A 1 119 ? 9.252 16.146 6.947 1.00 90.19 119 GLY A N 1
ATOM 901 C CA . GLY A 1 119 ? 8.319 16.457 8.023 1.00 90.19 119 GLY A CA 1
ATOM 902 C C . GLY A 1 119 ? 8.871 17.485 9.006 1.00 90.19 119 GLY A C 1
ATOM 903 O O . GLY A 1 119 ? 10.020 17.916 8.931 1.00 90.19 119 GLY A O 1
ATOM 904 N N . ALA A 1 120 ? 8.042 17.837 9.986 1.00 93.69 120 ALA A N 1
ATOM 905 C CA . ALA A 1 120 ? 8.396 18.753 11.073 1.00 93.69 120 ALA A CA 1
ATOM 906 C C . ALA A 1 120 ? 8.969 18.024 12.313 1.00 93.69 120 ALA A C 1
ATOM 908 O O . ALA A 1 120 ? 8.946 18.556 13.423 1.00 93.69 120 ALA A O 1
ATOM 909 N N . GLY A 1 121 ? 9.476 16.800 12.130 1.00 96.44 121 GLY A N 1
ATOM 910 C CA . GLY A 1 121 ? 10.020 15.950 13.190 1.00 96.44 121 GLY A CA 1
ATOM 911 C C . GLY A 1 121 ? 8.978 15.090 13.915 1.00 96.44 121 GLY A C 1
ATOM 912 O O . GLY A 1 121 ? 7.769 15.225 13.728 1.00 96.44 121 GLY A O 1
ATOM 913 N N . ILE A 1 122 ? 9.470 14.185 14.764 1.00 97.75 122 ILE A N 1
ATOM 914 C CA . ILE A 1 122 ? 8.671 13.138 15.425 1.00 97.75 122 ILE A CA 1
ATOM 915 C C . ILE A 1 122 ? 7.547 13.694 16.325 1.00 97.75 122 ILE A C 1
ATOM 917 O O . ILE A 1 122 ? 6.441 13.155 16.251 1.00 97.75 122 ILE A O 1
ATOM 921 N N . PRO A 1 123 ? 7.750 14.751 17.145 1.00 98.00 123 PRO A N 1
ATOM 922 C CA . PRO A 1 123 ? 6.657 15.315 17.941 1.00 98.00 123 PRO A CA 1
ATOM 923 C C . PRO A 1 123 ? 5.507 15.832 17.068 1.00 98.00 123 PRO A C 1
ATOM 925 O O . PRO A 1 123 ? 4.361 15.441 17.272 1.00 98.00 123 PRO A O 1
ATOM 928 N N . ALA A 1 124 ? 5.828 16.615 16.031 1.00 98.00 124 ALA A N 1
ATOM 929 C CA . ALA A 1 124 ? 4.835 17.143 15.101 1.00 98.00 124 ALA A CA 1
ATOM 930 C C . ALA A 1 124 ? 4.130 16.025 14.319 1.00 98.00 124 ALA A C 1
ATOM 932 O O . ALA A 1 124 ? 2.923 16.088 14.111 1.00 98.00 124 ALA A O 1
ATOM 933 N N . TYR A 1 125 ? 4.861 14.976 13.929 1.00 98.50 125 TYR A N 1
ATOM 934 C CA . TYR A 1 125 ? 4.272 13.779 13.332 1.00 98.50 125 TYR A CA 1
ATOM 935 C C . TYR A 1 125 ? 3.220 13.149 14.258 1.00 98.50 125 TYR A C 1
ATOM 937 O O . TYR A 1 125 ? 2.094 12.906 13.825 1.00 98.50 125 TYR A O 1
ATOM 945 N N . GLY A 1 126 ? 3.540 12.961 15.543 1.00 98.62 126 GLY A N 1
ATOM 946 C CA . GLY A 1 126 ? 2.590 12.447 16.532 1.00 98.62 126 GLY A CA 1
ATOM 947 C C . GLY A 1 126 ? 1.345 13.328 16.683 1.00 98.62 126 GLY A C 1
ATOM 948 O O . GLY A 1 126 ? 0.223 12.822 16.647 1.00 98.62 126 GLY A O 1
ATOM 949 N N . ASP A 1 127 ? 1.525 14.646 16.780 1.00 98.62 127 ASP A N 1
ATOM 950 C CA . ASP A 1 127 ? 0.414 15.603 16.883 1.00 98.62 127 ASP A CA 1
ATOM 951 C C . ASP A 1 127 ? -0.484 15.588 15.641 1.00 98.62 127 ASP A C 1
ATOM 953 O O . ASP A 1 127 ? -1.713 15.597 15.751 1.00 98.62 127 ASP A O 1
ATOM 957 N N . ASN A 1 128 ? 0.114 15.477 14.455 1.00 98.56 128 ASN A N 1
ATOM 958 C CA . ASN A 1 128 ? -0.624 15.364 13.203 1.00 98.56 128 ASN A CA 1
ATOM 959 C C . ASN A 1 128 ? -1.429 14.060 13.132 1.00 98.56 128 ASN A C 1
ATOM 961 O O . ASN A 1 128 ? -2.582 14.088 12.699 1.00 98.56 128 ASN A O 1
ATOM 965 N N . LEU A 1 129 ? -0.875 12.928 13.589 1.00 98.69 129 LEU A N 1
ATOM 966 C CA . LEU A 1 129 ? -1.619 11.664 13.672 1.00 98.69 129 LEU A CA 1
ATOM 967 C C . LEU A 1 129 ? -2.836 11.786 14.599 1.00 98.69 129 LEU A C 1
ATOM 969 O O . LEU A 1 129 ? -3.936 11.387 14.210 1.00 98.69 129 LEU A O 1
ATOM 973 N N . ARG A 1 130 ? -2.664 12.371 15.796 1.00 98.62 130 ARG A N 1
ATOM 974 C CA . ARG A 1 130 ? -3.775 12.615 16.737 1.00 98.62 130 ARG A CA 1
ATOM 975 C C . ARG A 1 130 ? -4.869 13.456 16.086 1.00 98.62 130 ARG A C 1
ATOM 977 O O . ARG A 1 130 ? -6.042 13.088 16.148 1.00 98.62 130 ARG A O 1
ATOM 984 N N . ARG A 1 131 ? -4.476 14.543 15.417 1.00 98.31 131 ARG A N 1
ATOM 985 C CA . ARG A 1 131 ? -5.403 15.442 14.727 1.00 98.31 131 ARG A CA 1
ATOM 986 C C . ARG A 1 131 ? -6.174 14.741 13.612 1.00 98.31 131 ARG A C 1
ATOM 988 O O . ARG A 1 131 ? -7.392 14.840 13.580 1.00 98.31 131 ARG A O 1
ATOM 995 N N . MET A 1 132 ? -5.506 13.978 12.746 1.00 98.19 132 MET A N 1
ATOM 996 C CA . MET A 1 132 ? -6.195 13.238 11.681 1.00 98.19 132 MET A CA 1
ATOM 997 C C . MET A 1 132 ? -7.192 12.216 12.238 1.00 98.19 132 MET A C 1
ATOM 999 O O . MET A 1 132 ? -8.300 12.093 11.719 1.00 98.19 132 MET A O 1
ATOM 1003 N N . VAL A 1 133 ? -6.836 11.504 13.313 1.00 98.56 133 VAL A N 1
ATOM 1004 C CA . VAL A 1 133 ? -7.761 10.576 13.983 1.00 98.56 133 VAL A CA 1
ATOM 1005 C C . VAL A 1 133 ? -8.983 11.315 14.531 1.00 98.56 133 VAL A C 1
ATOM 1007 O O . VAL A 1 133 ? -10.107 10.831 14.375 1.00 98.56 133 VAL A O 1
ATOM 1010 N N . GLN A 1 134 ? -8.782 12.478 15.154 1.00 98.19 134 GLN A N 1
ATOM 1011 C CA . GLN A 1 134 ? -9.876 13.323 15.625 1.00 98.19 134 GLN A CA 1
ATOM 1012 C C . GLN A 1 134 ? -10.778 13.763 14.462 1.00 98.19 134 GLN A C 1
ATOM 1014 O O . GLN A 1 134 ? -11.982 13.513 14.513 1.00 98.19 134 GLN A O 1
ATOM 1019 N N . ASP A 1 135 ? -10.201 14.313 13.392 1.00 97.44 135 ASP A N 1
ATOM 1020 C CA . ASP A 1 135 ? -10.932 14.800 12.216 1.00 97.44 135 ASP A CA 1
ATOM 1021 C C . ASP A 1 135 ? -11.806 13.696 11.580 1.00 97.44 135 ASP A C 1
ATOM 1023 O O . ASP A 1 135 ? -12.953 13.935 11.190 1.00 97.44 135 ASP A O 1
ATOM 1027 N N . ILE A 1 136 ? -11.295 12.462 11.496 1.00 98.19 136 ILE A N 1
ATOM 1028 C CA . ILE A 1 136 ? -12.038 11.298 10.980 1.00 98.19 136 ILE A CA 1
ATOM 1029 C C . ILE A 1 136 ? -13.207 10.934 11.910 1.00 98.19 136 ILE A C 1
ATOM 1031 O O . ILE A 1 136 ? -14.330 10.698 11.454 1.00 98.19 136 ILE A O 1
ATOM 1035 N N . ARG A 1 137 ? -12.973 10.901 13.227 1.00 98.00 137 ARG A N 1
ATOM 1036 C CA . ARG A 1 137 ? -13.995 10.524 14.220 1.00 98.00 137 ARG A CA 1
ATOM 1037 C C . ARG A 1 137 ? -15.112 11.558 14.339 1.00 98.00 137 ARG A C 1
ATOM 1039 O O . ARG A 1 137 ? -16.272 11.183 14.523 1.00 98.00 137 ARG A O 1
ATOM 1046 N N . GLU A 1 138 ? -14.799 12.843 14.194 1.00 97.38 138 GLU A N 1
ATOM 1047 C CA . GLU A 1 138 ? -15.798 13.921 14.156 1.00 97.38 138 GLU A CA 1
ATOM 1048 C C . GLU A 1 138 ? -16.795 13.731 13.002 1.00 97.38 138 GLU A C 1
ATOM 1050 O O . GLU A 1 138 ? -17.991 13.977 13.170 1.00 97.38 138 GLU A O 1
ATOM 1055 N N . ARG A 1 139 ? -16.334 13.148 11.888 1.00 96.69 139 ARG A N 1
ATOM 1056 C CA . ARG A 1 139 ? -17.143 12.753 10.719 1.00 96.69 139 ARG A CA 1
ATOM 1057 C C . ARG A 1 139 ? -17.863 11.411 10.877 1.00 96.69 139 ARG A C 1
ATOM 1059 O O . ARG A 1 139 ? -18.430 10.901 9.917 1.00 96.69 139 ARG A O 1
ATOM 1066 N N . LYS A 1 140 ? -17.868 10.840 12.088 1.00 96.81 140 LYS A N 1
ATOM 1067 C CA . LYS A 1 140 ? -18.514 9.559 12.436 1.00 96.81 140 LYS A CA 1
ATOM 1068 C C . LYS A 1 140 ? -17.958 8.352 11.671 1.00 96.81 140 LYS A C 1
ATOM 1070 O O . LYS A 1 140 ? -18.644 7.343 11.528 1.00 96.81 140 LYS A O 1
ATOM 1075 N N . MET A 1 141 ? -16.705 8.439 11.233 1.00 97.94 141 MET A N 1
ATOM 1076 C CA . MET A 1 141 ? -15.967 7.341 10.611 1.00 97.94 141 MET A CA 1
ATOM 1077 C C . MET A 1 141 ? -15.044 6.675 11.640 1.00 97.94 141 MET A C 1
ATOM 1079 O O . MET A 1 141 ? -14.593 7.301 12.602 1.00 97.94 141 MET A O 1
ATOM 1083 N N . SER A 1 142 ? -14.741 5.394 11.438 1.00 98.44 142 SER A N 1
ATOM 1084 C CA . SER A 1 142 ? -13.700 4.707 12.208 1.00 98.44 142 SER A CA 1
ATOM 1085 C C . SER A 1 142 ? -12.327 5.130 11.689 1.00 98.44 142 SER A C 1
ATOM 1087 O O . SER A 1 142 ? -12.089 5.073 10.487 1.00 98.44 142 SER A O 1
ATOM 1089 N N . ALA A 1 143 ? -11.413 5.509 12.578 1.00 98.50 143 ALA A N 1
ATOM 1090 C CA . ALA A 1 143 ? -10.012 5.719 12.226 1.00 98.50 143 ALA A CA 1
ATOM 1091 C C . ALA A 1 143 ? -9.201 4.456 12.538 1.00 98.50 143 ALA A C 1
ATOM 1093 O O . ALA A 1 143 ? -9.433 3.818 13.567 1.00 98.50 143 ALA A O 1
ATOM 1094 N N . VAL A 1 144 ? -8.251 4.129 11.666 1.00 98.81 144 VAL A N 1
ATOM 1095 C CA . VAL A 1 144 ? -7.224 3.100 11.864 1.00 98.81 144 VAL A CA 1
ATOM 1096 C C . VAL A 1 144 ? -5.883 3.718 11.477 1.00 98.81 144 VAL A C 1
ATOM 1098 O O . VAL A 1 144 ? -5.770 4.349 10.428 1.00 98.81 144 VAL A O 1
ATOM 1101 N N . LEU A 1 145 ? -4.867 3.567 12.317 1.00 98.69 145 LEU A N 1
ATOM 1102 C CA . LEU A 1 145 ? -3.514 4.034 12.021 1.00 98.69 145 LEU A CA 1
ATOM 1103 C C . LEU A 1 145 ? -2.688 2.918 11.384 1.00 98.69 145 LEU A C 1
ATOM 1105 O O . LEU A 1 145 ? -2.878 1.745 11.697 1.00 98.69 145 LEU A O 1
ATOM 1109 N N . CYS A 1 146 ? -1.721 3.281 10.548 1.00 98.50 146 CYS A N 1
ATOM 1110 C CA . CYS A 1 146 ? -0.609 2.408 10.200 1.00 98.50 146 CYS A CA 1
ATOM 1111 C C . CYS A 1 146 ? 0.675 2.886 10.881 1.00 98.50 146 CYS A C 1
ATOM 1113 O O . CYS A 1 146 ? 0.938 4.087 10.955 1.00 98.50 146 CYS A O 1
ATOM 1115 N N . ALA A 1 147 ? 1.515 1.947 11.319 1.00 98.00 147 ALA A N 1
ATOM 1116 C CA . ALA A 1 147 ? 2.936 2.252 11.445 1.00 98.00 147 ALA A CA 1
ATOM 1117 C C . ALA A 1 147 ? 3.539 2.218 10.028 1.00 98.00 147 ALA A C 1
ATOM 1119 O O . ALA A 1 147 ? 3.282 1.246 9.311 1.00 98.00 147 ALA A O 1
ATOM 1120 N N . PRO A 1 148 ? 4.300 3.242 9.601 1.00 95.75 148 PRO A N 1
ATOM 1121 C CA . PRO A 1 148 ? 4.766 3.362 8.219 1.00 95.75 148 PRO A CA 1
ATOM 1122 C C . PRO A 1 148 ? 5.696 2.212 7.814 1.00 95.75 148 PRO A C 1
ATOM 1124 O O . PRO A 1 148 ? 6.410 1.651 8.647 1.00 95.75 148 PRO A O 1
ATOM 1127 N N . THR A 1 149 ? 5.732 1.883 6.521 1.00 94.56 149 THR A N 1
ATOM 1128 C CA . THR A 1 149 ? 6.661 0.885 5.963 1.00 94.56 149 THR A CA 1
ATOM 1129 C C . THR A 1 149 ? 8.127 1.291 6.166 1.00 94.56 149 THR A C 1
ATOM 1131 O O . THR A 1 149 ? 8.446 2.352 6.706 1.00 94.56 149 THR A O 1
ATOM 1134 N N . THR A 1 150 ? 9.061 0.433 5.764 1.00 90.94 150 THR A N 1
ATOM 1135 C CA . THR A 1 150 ? 10.489 0.679 5.978 1.00 90.94 150 THR A CA 1
ATOM 1136 C C . THR A 1 150 ? 11.125 1.496 4.854 1.00 90.94 150 THR A C 1
ATOM 1138 O O . THR A 1 150 ? 10.705 1.452 3.700 1.00 90.94 150 THR A O 1
ATOM 1141 N N . LEU A 1 151 ? 12.196 2.208 5.206 1.00 87.75 151 LEU A N 1
ATOM 1142 C CA . LEU A 1 151 ? 13.216 2.650 4.262 1.00 87.75 151 LEU A CA 1
ATOM 1143 C C . LEU A 1 151 ? 14.328 1.594 4.191 1.00 87.75 151 LEU A C 1
ATOM 1145 O O . LEU A 1 151 ? 14.415 0.706 5.045 1.00 87.75 151 LEU A O 1
ATOM 1149 N N . ARG A 1 152 ? 15.236 1.722 3.214 1.00 81.31 152 ARG A N 1
ATOM 1150 C CA . ARG A 1 152 ? 16.446 0.883 3.126 1.00 81.31 152 ARG A CA 1
ATOM 1151 C C . ARG A 1 152 ? 17.218 0.860 4.449 1.00 81.31 152 ARG A C 1
ATOM 1153 O O . ARG A 1 152 ? 17.684 -0.202 4.860 1.00 81.31 152 ARG A O 1
ATOM 1160 N N . ASP A 1 153 ? 17.332 2.015 5.105 1.00 83.44 153 ASP A N 1
ATOM 1161 C CA . ASP A 1 153 ? 17.803 2.110 6.484 1.00 83.44 153 ASP A CA 1
ATOM 1162 C C . ASP A 1 153 ? 16.634 1.977 7.468 1.00 83.44 153 ASP A C 1
ATOM 1164 O O . ASP A 1 153 ? 15.808 2.878 7.623 1.00 83.44 153 ASP A O 1
ATOM 1168 N N . LEU A 1 154 ? 16.599 0.848 8.174 1.00 86.62 154 LEU A N 1
ATOM 1169 C CA . LEU A 1 154 ? 15.565 0.557 9.165 1.00 86.62 154 LEU A CA 1
ATOM 1170 C C . LEU A 1 154 ? 15.618 1.501 10.367 1.00 86.62 154 LEU A C 1
ATOM 1172 O O . LEU A 1 154 ? 14.578 1.805 10.949 1.00 86.62 154 LEU A O 1
ATOM 1176 N N . LYS A 1 155 ? 16.817 1.965 10.746 1.00 89.88 155 LYS A N 1
ATOM 1177 C CA . LYS A 1 155 ? 17.004 2.767 11.963 1.00 89.88 155 LYS A CA 1
ATOM 1178 C C . LYS A 1 155 ? 16.301 4.112 11.858 1.00 89.88 155 LYS A C 1
ATOM 1180 O O . LYS A 1 155 ? 15.761 4.590 12.849 1.00 89.88 155 LYS A O 1
ATOM 1185 N N . THR A 1 156 ? 16.274 4.684 10.658 1.00 92.00 156 THR A N 1
ATOM 1186 C CA . THR A 1 156 ? 15.592 5.951 10.383 1.00 92.00 156 THR A CA 1
ATOM 1187 C C . THR A 1 156 ? 14.078 5.863 10.613 1.00 92.00 156 THR A C 1
ATOM 1189 O O . THR A 1 156 ? 13.480 6.821 11.103 1.00 92.00 156 THR A O 1
ATOM 1192 N N . MET A 1 157 ? 13.450 4.720 10.311 1.00 94.50 157 MET A N 1
ATOM 1193 C CA . MET A 1 157 ? 11.991 4.574 10.409 1.00 94.50 157 MET A CA 1
ATOM 1194 C C . MET A 1 157 ? 11.483 4.202 11.802 1.00 94.50 157 MET A C 1
ATOM 1196 O O . MET A 1 157 ? 10.345 4.539 12.129 1.00 94.50 157 MET A O 1
ATOM 1200 N N . GLU A 1 158 ? 12.287 3.529 12.628 1.00 94.94 158 GLU A N 1
ATOM 1201 C CA . GLU A 1 158 ? 11.820 3.029 13.929 1.00 94.94 158 GLU A CA 1
ATOM 1202 C C . GLU A 1 158 ? 11.252 4.129 14.847 1.00 94.94 158 GLU A C 1
ATOM 1204 O O . GLU A 1 158 ? 10.166 3.927 15.385 1.00 94.94 158 GLU A O 1
ATOM 1209 N N . PRO A 1 159 ? 11.859 5.326 14.989 1.00 97.06 159 PRO A N 1
ATOM 1210 C CA . PRO A 1 159 ? 11.279 6.376 15.829 1.00 97.06 159 PRO A CA 1
ATOM 1211 C C . PRO A 1 159 ? 9.887 6.848 15.372 1.00 97.06 159 PRO A C 1
ATOM 1213 O O . PRO A 1 159 ? 9.038 7.174 16.203 1.00 97.06 159 PRO A O 1
ATOM 1216 N N . TYR A 1 160 ? 9.623 6.854 14.061 1.00 97.75 160 TYR A N 1
ATOM 1217 C CA . TYR A 1 160 ? 8.312 7.207 13.506 1.00 97.75 160 TYR A CA 1
ATOM 1218 C C . TYR A 1 160 ? 7.302 6.069 13.691 1.00 97.75 160 TYR A C 1
ATOM 1220 O O . TYR A 1 160 ? 6.151 6.320 14.050 1.00 97.75 160 TYR A O 1
ATOM 1228 N N . ALA A 1 161 ? 7.727 4.815 13.525 1.00 97.88 161 ALA A N 1
ATOM 1229 C CA . ALA A 1 161 ? 6.894 3.651 13.817 1.00 97.88 161 ALA A CA 1
ATOM 1230 C C . ALA A 1 161 ? 6.525 3.570 15.308 1.00 97.88 161 ALA A C 1
ATOM 1232 O O . ALA A 1 161 ? 5.356 3.390 15.648 1.00 97.88 161 ALA A O 1
ATOM 1233 N N . ALA A 1 162 ? 7.489 3.798 16.202 1.00 98.31 162 ALA A N 1
ATOM 1234 C CA . ALA A 1 162 ? 7.269 3.882 17.641 1.00 98.31 162 ALA A CA 1
ATOM 1235 C C . ALA A 1 162 ? 6.301 5.017 18.009 1.00 98.31 162 ALA A C 1
ATOM 1237 O O . ALA A 1 162 ? 5.398 4.811 18.820 1.00 98.31 162 ALA A O 1
ATOM 1238 N N . MET A 1 163 ? 6.428 6.190 17.376 1.00 98.69 163 MET A N 1
ATOM 1239 C CA . MET A 1 163 ? 5.478 7.287 17.578 1.00 98.69 163 MET A CA 1
ATOM 1240 C C . MET A 1 163 ? 4.064 6.914 17.110 1.00 98.69 163 MET A C 1
ATOM 1242 O O . MET A 1 163 ? 3.107 7.156 17.841 1.00 98.69 163 MET A O 1
ATOM 1246 N N . ALA A 1 164 ? 3.912 6.268 15.949 1.00 98.69 164 ALA A N 1
ATOM 1247 C CA . ALA A 1 164 ? 2.606 5.805 15.470 1.00 98.69 164 ALA A CA 1
ATOM 1248 C C . ALA A 1 164 ? 1.958 4.794 16.434 1.00 98.69 164 ALA A C 1
ATOM 1250 O O . ALA A 1 164 ? 0.776 4.923 16.754 1.00 98.69 164 ALA A O 1
ATOM 1251 N N . ARG A 1 165 ? 2.741 3.837 16.959 1.00 98.75 165 ARG A N 1
ATOM 1252 C CA . ARG A 1 165 ? 2.300 2.886 17.998 1.00 98.75 165 ARG A CA 1
ATOM 1253 C C . ARG A 1 165 ? 1.851 3.602 19.272 1.00 98.75 165 ARG A C 1
ATOM 1255 O O . ARG A 1 165 ? 0.786 3.295 19.802 1.00 98.75 165 ARG A O 1
ATOM 1262 N N . SER A 1 166 ? 2.644 4.568 19.736 1.00 98.75 166 SER A N 1
ATOM 1263 C CA . SER A 1 166 ? 2.350 5.363 20.933 1.00 98.75 166 SER A CA 1
ATOM 1264 C C . SER A 1 166 ? 1.040 6.138 20.783 1.00 98.75 166 SER A C 1
ATOM 1266 O O . SER A 1 166 ? 0.154 6.021 21.627 1.00 98.75 166 SER A O 1
ATOM 1268 N N . VAL A 1 167 ? 0.871 6.859 19.668 1.00 98.81 167 VAL A N 1
ATOM 1269 C CA . VAL A 1 167 ? -0.362 7.604 19.380 1.00 98.81 167 VAL A CA 1
ATOM 1270 C C . VAL A 1 167 ? -1.558 6.663 19.295 1.00 98.81 167 VAL A C 1
ATOM 1272 O O . VAL A 1 167 ? -2.590 6.946 19.895 1.00 98.81 167 VAL A O 1
ATOM 1275 N N . ALA A 1 168 ? -1.436 5.530 18.598 1.00 98.75 168 ALA A N 1
ATOM 1276 C CA . ALA A 1 168 ? -2.518 4.557 18.491 1.00 98.75 168 ALA A CA 1
ATOM 1277 C C . ALA A 1 168 ? -3.006 4.069 19.863 1.00 98.75 168 ALA A C 1
ATOM 1279 O O . ALA A 1 168 ? -4.212 4.047 20.106 1.00 98.75 168 ALA A O 1
ATOM 1280 N N . ALA A 1 169 ? -2.085 3.758 20.779 1.00 98.62 169 ALA A N 1
ATOM 1281 C CA . ALA A 1 169 ? -2.429 3.395 22.150 1.00 98.62 169 ALA A CA 1
ATOM 1282 C C . ALA A 1 169 ? -3.080 4.562 22.915 1.00 98.62 169 ALA A C 1
ATOM 1284 O O . ALA A 1 169 ? -4.125 4.379 23.536 1.00 98.62 169 ALA A O 1
ATOM 1285 N N . GLU A 1 170 ? -2.504 5.764 22.830 1.00 98.50 170 GLU A N 1
ATOM 1286 C CA . GLU A 1 170 ? -2.986 6.966 23.523 1.00 98.50 170 GLU A CA 1
ATOM 1287 C C . GLU A 1 170 ? -4.420 7.336 23.129 1.00 98.50 170 GLU A C 1
ATOM 1289 O O . GLU A 1 170 ? -5.264 7.582 23.989 1.00 98.50 170 GLU A O 1
ATOM 1294 N N . VAL A 1 171 ? -4.720 7.345 21.827 1.00 98.31 171 VAL A N 1
ATOM 1295 C CA . VAL A 1 171 ? -6.044 7.728 21.315 1.00 98.31 171 VAL A CA 1
ATOM 1296 C C . VAL A 1 171 ? -6.984 6.534 21.130 1.00 98.31 171 VAL A C 1
ATOM 1298 O O . VAL A 1 171 ? -8.040 6.684 20.503 1.00 98.31 171 VAL A O 1
ATOM 1301 N N . ASN A 1 172 ? -6.620 5.354 21.646 1.00 97.94 172 ASN A N 1
ATOM 1302 C CA . ASN A 1 172 ? -7.360 4.096 21.506 1.00 97.94 172 ASN A CA 1
ATOM 1303 C C . ASN A 1 172 ? -7.805 3.844 20.050 1.00 97.94 172 ASN A C 1
ATOM 1305 O O . ASN A 1 172 ? -8.993 3.737 19.734 1.00 97.94 172 ASN A O 1
ATOM 1309 N N . CYS A 1 173 ? -6.846 3.892 19.132 1.00 98.44 173 CYS A N 1
ATOM 1310 C CA . CYS A 1 173 ? -7.037 3.699 17.703 1.00 98.44 173 CYS A CA 1
ATOM 1311 C C . CYS A 1 173 ? -6.409 2.359 17.291 1.00 98.44 173 CYS A C 1
ATOM 1313 O O . CYS A 1 173 ? -5.258 2.110 17.651 1.00 98.44 173 CYS A O 1
ATOM 1315 N N . PRO A 1 174 ? -7.114 1.492 16.540 1.00 98.56 174 PRO A N 1
ATOM 1316 C CA . PRO A 1 174 ? -6.504 0.301 15.958 1.00 98.56 174 PRO A CA 1
ATOM 1317 C C . PRO A 1 174 ? -5.264 0.650 15.127 1.00 98.56 174 PRO A C 1
ATOM 1319 O O . PRO A 1 174 ? -5.253 1.667 14.430 1.00 98.56 174 PRO A O 1
ATOM 1322 N N . LEU A 1 175 ? -4.245 -0.210 15.173 1.00 98.69 175 LEU A N 1
ATOM 1323 C CA . LEU A 1 175 ? -2.989 -0.028 14.447 1.00 98.69 175 LEU A CA 1
ATOM 1324 C C . LEU A 1 175 ? -2.702 -1.226 13.536 1.00 98.69 175 LEU A C 1
ATOM 1326 O O . LEU A 1 175 ? -2.690 -2.360 14.006 1.00 98.69 175 LEU A O 1
ATOM 1330 N N . ILE A 1 176 ? -2.407 -0.961 12.265 1.00 98.69 176 ILE A N 1
ATOM 1331 C CA . ILE A 1 176 ? -1.823 -1.916 11.316 1.00 98.69 176 ILE A CA 1
ATOM 1332 C C . ILE A 1 176 ? -0.315 -1.645 11.233 1.00 98.69 176 ILE A C 1
ATOM 1334 O O . ILE A 1 176 ? 0.126 -0.642 10.674 1.00 98.69 176 ILE A O 1
ATOM 1338 N N . ASP A 1 177 ? 0.501 -2.520 11.804 1.00 98.25 177 ASP A N 1
ATOM 1339 C CA . ASP A 1 177 ? 1.944 -2.325 11.929 1.00 98.25 177 ASP A CA 1
ATOM 1340 C C . ASP A 1 177 ? 2.705 -2.831 10.692 1.00 98.25 177 ASP A C 1
ATOM 1342 O O . ASP A 1 177 ? 3.323 -3.900 10.693 1.00 98.25 177 ASP A O 1
ATOM 1346 N N . LEU A 1 178 ? 2.662 -2.047 9.607 1.00 97.81 178 LEU A N 1
ATOM 1347 C CA . LEU A 1 178 ? 3.415 -2.359 8.386 1.00 97.81 178 LEU A CA 1
ATOM 1348 C C . LEU A 1 178 ? 4.924 -2.329 8.635 1.00 97.81 178 LEU A C 1
ATOM 1350 O O . LEU A 1 178 ? 5.662 -3.095 8.017 1.00 97.81 178 LEU A O 1
ATOM 1354 N N . ASN A 1 179 ? 5.387 -1.477 9.554 1.00 97.31 179 ASN A N 1
ATOM 1355 C CA . ASN A 1 179 ? 6.791 -1.409 9.926 1.00 97.31 179 ASN A CA 1
ATOM 1356 C C . ASN A 1 179 ? 7.296 -2.761 10.441 1.00 97.31 179 ASN A C 1
ATOM 1358 O O . ASN A 1 179 ? 8.268 -3.293 9.909 1.00 97.31 179 ASN A O 1
ATOM 1362 N N . ALA A 1 180 ? 6.614 -3.339 11.433 1.00 96.50 180 ALA A N 1
ATOM 1363 C CA . ALA A 1 180 ? 6.998 -4.611 12.031 1.00 96.50 180 ALA A CA 1
ATOM 1364 C C . ALA A 1 180 ? 6.964 -5.752 11.005 1.00 96.50 180 ALA A C 1
ATOM 1366 O O . ALA A 1 180 ? 7.910 -6.540 10.943 1.00 96.50 180 ALA A O 1
ATOM 1367 N N . ALA A 1 181 ? 5.935 -5.798 10.151 1.00 96.31 181 ALA A N 1
ATOM 1368 C CA . ALA A 1 181 ? 5.843 -6.782 9.074 1.00 96.31 181 ALA A CA 1
ATOM 1369 C C . ALA A 1 181 ? 7.040 -6.692 8.114 1.00 96.31 181 ALA A C 1
ATOM 1371 O O . ALA A 1 181 ? 7.694 -7.698 7.815 1.00 96.31 181 ALA A O 1
ATOM 1372 N N . HIS A 1 182 ? 7.368 -5.474 7.673 1.00 95.69 182 HIS A N 1
ATOM 1373 C CA . HIS A 1 182 ? 8.488 -5.217 6.771 1.00 95.69 182 HIS A CA 1
ATOM 1374 C C . HIS A 1 182 ? 9.831 -5.505 7.432 1.00 95.69 182 HIS A C 1
ATOM 1376 O O . HIS A 1 182 ? 10.634 -6.203 6.825 1.00 95.69 182 HIS A O 1
ATOM 1382 N N . VAL A 1 183 ? 10.072 -5.060 8.670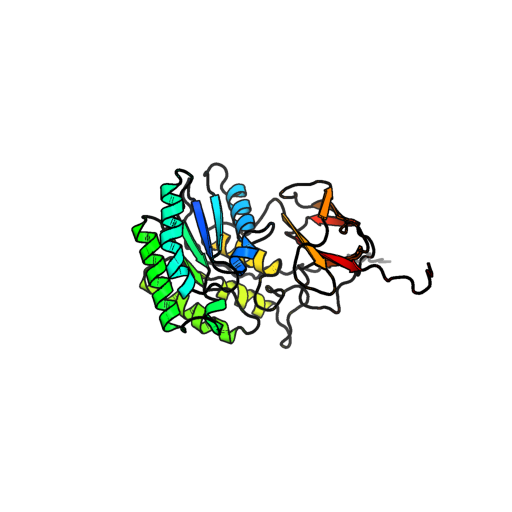 1.00 95.12 183 VAL A N 1
ATOM 1383 C CA . VAL A 1 183 ? 11.297 -5.347 9.444 1.00 95.12 183 VAL A CA 1
ATOM 1384 C C . VAL A 1 183 ? 11.485 -6.849 9.663 1.00 95.12 183 VAL A C 1
ATOM 1386 O O . VAL A 1 183 ? 12.604 -7.349 9.512 1.00 95.12 183 VAL A O 1
ATOM 1389 N N . ALA A 1 184 ? 10.417 -7.585 9.981 1.00 94.69 184 ALA A N 1
ATOM 1390 C CA . ALA A 1 184 ? 10.467 -9.033 10.162 1.00 94.69 184 ALA A CA 1
ATOM 1391 C C . ALA A 1 184 ? 10.850 -9.741 8.856 1.00 94.69 184 ALA A C 1
ATOM 1393 O O . ALA A 1 184 ? 11.797 -10.530 8.837 1.00 94.69 184 ALA A O 1
ATOM 1394 N N . HIS A 1 185 ? 10.179 -9.397 7.749 1.00 93.44 185 HIS A N 1
ATOM 1395 C CA . HIS A 1 185 ? 10.492 -9.924 6.415 1.00 93.44 185 HIS A CA 1
ATOM 1396 C C . HIS A 1 185 ? 11.943 -9.659 6.032 1.00 93.44 185 HIS A C 1
ATOM 1398 O O . HIS A 1 185 ? 12.673 -10.536 5.572 1.00 93.44 185 HIS A O 1
ATOM 1404 N N . ILE A 1 186 ? 12.372 -8.431 6.273 1.00 92.06 186 ILE A N 1
ATOM 1405 C CA . ILE A 1 186 ? 13.724 -7.970 6.041 1.00 92.06 186 ILE A CA 1
ATOM 1406 C C . ILE A 1 186 ? 14.731 -8.797 6.842 1.00 92.06 186 ILE A C 1
ATOM 1408 O O . ILE A 1 186 ? 15.701 -9.306 6.283 1.00 92.06 186 ILE A O 1
ATOM 1412 N N . THR A 1 187 ? 14.521 -8.945 8.140 1.00 91.81 187 THR A N 1
ATOM 1413 C CA . THR A 1 187 ? 15.438 -9.676 9.017 1.00 91.81 187 THR A CA 1
ATOM 1414 C C . THR A 1 187 ? 15.541 -11.141 8.602 1.00 91.81 187 THR A C 1
ATOM 1416 O O . THR A 1 187 ? 16.648 -11.649 8.443 1.00 91.81 187 THR A O 1
ATOM 1419 N N . ALA A 1 188 ? 14.406 -11.790 8.323 1.00 91.50 188 ALA A N 1
ATOM 1420 C CA . ALA A 1 188 ? 14.354 -13.180 7.872 1.00 91.50 188 ALA A CA 1
ATOM 1421 C C . ALA A 1 188 ? 15.056 -13.415 6.523 1.00 91.50 188 ALA A C 1
ATOM 1423 O O . ALA A 1 188 ? 15.595 -14.493 6.285 1.00 91.50 188 ALA A O 1
ATOM 1424 N N . ASN A 1 189 ? 15.085 -12.403 5.652 1.00 89.75 189 ASN A N 1
ATOM 1425 C CA . ASN A 1 189 ? 15.682 -12.486 4.321 1.00 89.75 189 ASN A CA 1
ATOM 1426 C C . ASN A 1 189 ? 17.000 -11.700 4.202 1.00 89.75 189 ASN A C 1
ATOM 1428 O O . ASN A 1 189 ? 17.342 -11.195 3.129 1.00 89.75 189 ASN A O 1
ATOM 1432 N N . THR A 1 190 ? 17.745 -11.569 5.303 1.00 88.88 190 THR A N 1
ATOM 1433 C CA . THR A 1 190 ? 19.097 -10.994 5.308 1.00 88.88 190 THR A CA 1
ATOM 1434 C C . THR A 1 190 ? 20.097 -12.034 5.770 1.00 88.88 190 THR A C 1
ATOM 1436 O O . THR A 1 190 ? 19.966 -12.592 6.855 1.00 88.88 190 THR A O 1
ATOM 1439 N N . LYS A 1 191 ? 21.136 -12.257 4.967 1.00 88.94 191 LYS A N 1
ATOM 1440 C CA . LYS A 1 191 ? 22.252 -13.139 5.300 1.00 88.94 191 LYS A CA 1
ATOM 1441 C C . LYS A 1 191 ? 23.562 -12.401 5.058 1.00 88.94 191 LYS A C 1
ATOM 1443 O O . LYS A 1 191 ? 23.726 -11.760 4.025 1.00 88.94 191 LYS A O 1
ATOM 1448 N N . ASP A 1 192 ? 24.467 -12.450 6.033 1.00 89.62 192 ASP A N 1
ATOM 1449 C CA . ASP A 1 192 ? 25.785 -11.801 5.969 1.00 89.62 192 ASP A CA 1
ATOM 1450 C C . ASP A 1 192 ? 25.707 -10.300 5.609 1.00 89.62 192 ASP A C 1
ATOM 1452 O O . ASP A 1 192 ? 26.500 -9.770 4.832 1.00 89.62 192 ASP A O 1
ATOM 1456 N N . GLY A 1 193 ? 24.688 -9.611 6.142 1.00 83.88 193 GLY A N 1
ATOM 1457 C CA . GLY A 1 193 ? 24.440 -8.184 5.899 1.00 83.88 193 GLY A CA 1
ATOM 1458 C C . GLY A 1 193 ? 23.872 -7.848 4.514 1.00 83.88 193 GLY A C 1
ATOM 1459 O O . GLY A 1 193 ? 23.713 -6.670 4.198 1.00 83.88 193 GLY A O 1
ATOM 1460 N N . LYS A 1 194 ? 23.543 -8.850 3.689 1.00 84.25 194 LYS A N 1
ATOM 1461 C CA . LYS A 1 194 ? 22.977 -8.673 2.347 1.00 84.25 194 LYS A CA 1
ATOM 1462 C C . LYS A 1 194 ? 21.578 -9.269 2.254 1.00 84.25 194 LYS A C 1
ATOM 1464 O O . LYS A 1 194 ? 21.292 -10.324 2.819 1.00 84.25 194 LYS A O 1
ATOM 1469 N N . ARG A 1 195 ? 20.702 -8.587 1.513 1.00 85.25 195 ARG A N 1
ATOM 1470 C CA . ARG A 1 195 ? 19.382 -9.112 1.146 1.00 85.25 195 ARG A CA 1
ATOM 1471 C C . ARG A 1 195 ? 19.534 -10.360 0.292 1.00 85.25 195 ARG A C 1
ATOM 1473 O O . ARG A 1 195 ? 20.390 -10.389 -0.592 1.00 85.25 195 ARG A O 1
ATOM 1480 N N . LEU A 1 196 ? 18.683 -11.354 0.525 1.00 85.06 196 LEU A N 1
ATOM 1481 C CA . LEU A 1 196 ? 18.536 -12.448 -0.425 1.00 85.06 196 LEU A CA 1
ATOM 1482 C C . LEU A 1 196 ? 17.987 -11.899 -1.764 1.00 85.06 196 LEU A C 1
ATOM 1484 O O . LEU A 1 196 ? 17.187 -10.958 -1.771 1.00 85.06 196 LEU A O 1
ATOM 1488 N N . PRO A 1 197 ? 18.420 -12.438 -2.917 1.00 79.19 197 PRO A N 1
ATOM 1489 C CA . PRO A 1 197 ? 17.915 -11.992 -4.211 1.00 79.19 197 PRO A CA 1
ATOM 1490 C C . PRO A 1 197 ? 16.392 -12.145 -4.324 1.00 79.19 197 PRO A C 1
ATOM 1492 O O . PRO A 1 197 ? 15.844 -13.197 -4.003 1.00 79.19 197 PRO A O 1
ATOM 1495 N N . GLY A 1 198 ? 15.719 -11.099 -4.810 1.00 77.50 198 GLY A N 1
ATOM 1496 C CA . GLY A 1 198 ? 14.266 -11.088 -5.019 1.00 77.50 198 GLY A CA 1
ATOM 1497 C C . GLY A 1 198 ? 13.419 -11.062 -3.748 1.00 77.50 198 GLY A C 1
ATOM 1498 O O . GLY A 1 198 ? 12.247 -11.419 -3.790 1.00 77.50 198 GLY A O 1
ATOM 1499 N N . THR A 1 199 ? 13.991 -10.655 -2.612 1.00 84.38 199 THR A N 1
ATOM 1500 C CA . THR A 1 199 ? 13.245 -10.521 -1.352 1.00 84.38 199 THR A CA 1
ATOM 1501 C C . THR A 1 199 ? 13.166 -9.086 -0.839 1.00 84.38 199 THR A C 1
ATOM 1503 O O . THR A 1 199 ? 12.634 -8.885 0.251 1.00 84.38 199 THR A O 1
ATOM 1506 N N . ASP A 1 200 ? 13.724 -8.092 -1.540 1.00 87.25 200 ASP A N 1
ATOM 1507 C CA . ASP A 1 200 ? 13.648 -6.692 -1.103 1.00 87.25 200 ASP A CA 1
ATOM 1508 C C . ASP A 1 200 ? 12.187 -6.215 -1.209 1.00 87.25 200 ASP A C 1
ATOM 1510 O O . ASP A 1 200 ? 11.613 -6.260 -2.302 1.00 87.25 200 ASP A O 1
ATOM 1514 N N . PRO A 1 201 ? 11.542 -5.790 -0.105 1.00 90.56 201 PRO A N 1
ATOM 1515 C CA . PRO A 1 201 ? 10.175 -5.278 -0.155 1.00 90.56 201 PRO A CA 1
ATOM 1516 C C . PRO A 1 201 ? 10.096 -3.887 -0.799 1.00 90.56 201 PRO A C 1
ATOM 1518 O O . PRO A 1 201 ? 9.001 -3.384 -1.035 1.00 90.56 201 PRO A O 1
ATOM 1521 N N . THR A 1 202 ? 11.234 -3.263 -1.109 1.00 89.62 202 THR A N 1
ATOM 1522 C CA . THR A 1 202 ? 11.305 -1.964 -1.777 1.00 89.62 202 THR A CA 1
ATOM 1523 C C . THR A 1 202 ? 12.120 -2.057 -3.060 1.00 89.62 202 THR A C 1
ATOM 1525 O O . THR A 1 202 ? 13.081 -2.813 -3.154 1.00 89.62 202 THR A O 1
ATOM 1528 N N . ARG A 1 203 ? 11.758 -1.270 -4.074 1.00 84.31 203 ARG A N 1
ATOM 1529 C CA . ARG A 1 203 ? 12.481 -1.257 -5.360 1.00 84.31 203 ARG A CA 1
ATOM 1530 C C . ARG A 1 203 ? 13.621 -0.240 -5.403 1.00 84.31 203 ARG A C 1
ATOM 1532 O O . ARG A 1 203 ? 14.614 -0.448 -6.089 1.00 84.31 203 ARG A O 1
ATOM 1539 N N . ASP A 1 204 ? 13.484 0.851 -4.660 1.00 84.31 204 ASP A N 1
ATOM 1540 C CA . ASP A 1 204 ? 14.450 1.954 -4.584 1.00 84.31 204 ASP A CA 1
ATOM 1541 C C . ASP A 1 204 ? 14.899 2.243 -3.140 1.00 84.31 204 ASP A C 1
ATOM 1543 O O . ASP A 1 204 ? 15.701 3.143 -2.902 1.00 84.31 204 ASP A O 1
ATOM 1547 N N . GLY A 1 205 ? 14.464 1.432 -2.170 1.00 87.06 205 GLY A N 1
ATOM 1548 C CA . GLY A 1 205 ? 14.686 1.684 -0.748 1.00 87.06 205 GLY A CA 1
ATOM 1549 C C . GLY A 1 205 ? 13.584 2.501 -0.073 1.00 87.06 205 GLY A C 1
ATOM 1550 O O . GLY A 1 205 ? 13.762 2.867 1.084 1.00 87.06 205 GLY A O 1
ATOM 1551 N N . CYS A 1 206 ? 12.499 2.819 -0.784 1.00 89.19 206 CYS A N 1
ATOM 1552 C CA . CYS A 1 206 ? 11.388 3.642 -0.312 1.00 89.19 206 CYS A CA 1
ATOM 1553 C C . CYS A 1 206 ? 10.043 3.086 -0.809 1.00 89.19 206 CYS A C 1
ATOM 1555 O O . CYS A 1 206 ? 9.209 2.655 -0.016 1.00 89.19 206 CYS A O 1
ATOM 1557 N N . HIS A 1 207 ? 9.848 3.028 -2.125 1.00 90.81 207 HIS A N 1
ATOM 1558 C CA . HIS A 1 207 ? 8.611 2.559 -2.727 1.00 90.81 207 HIS A CA 1
ATOM 1559 C C . HIS A 1 207 ? 8.583 1.039 -2.832 1.00 90.81 207 HIS A C 1
ATOM 1561 O O . HIS A 1 207 ? 9.597 0.390 -3.116 1.00 90.81 207 HIS A O 1
ATOM 1567 N N . LEU A 1 208 ? 7.390 0.477 -2.666 1.00 92.19 208 LEU A N 1
ATOM 1568 C CA . LEU A 1 208 ? 7.199 -0.962 -2.593 1.00 92.19 208 LEU A CA 1
ATOM 1569 C C . LEU A 1 208 ? 7.561 -1.657 -3.918 1.00 92.19 208 LEU A C 1
ATOM 1571 O O . LEU A 1 208 ? 7.289 -1.160 -5.021 1.00 92.19 208 LEU A O 1
ATOM 1575 N N . SER A 1 209 ? 8.226 -2.804 -3.791 1.00 88.69 209 SER A N 1
ATOM 1576 C CA . SER A 1 209 ? 8.309 -3.833 -4.832 1.00 88.69 209 SER A CA 1
ATOM 1577 C C . SER A 1 209 ? 7.048 -4.703 -4.780 1.00 88.69 209 SER A C 1
ATOM 1579 O O . SER A 1 209 ? 6.244 -4.570 -3.860 1.00 88.69 209 SER A O 1
ATOM 1581 N N . ALA A 1 210 ? 6.878 -5.655 -5.700 1.00 86.19 210 ALA A N 1
ATOM 1582 C CA . ALA A 1 210 ? 5.753 -6.594 -5.614 1.00 86.19 210 ALA A CA 1
ATOM 1583 C C . ALA A 1 210 ? 5.735 -7.403 -4.303 1.00 86.19 210 ALA A C 1
ATOM 1585 O O . ALA A 1 210 ? 4.665 -7.705 -3.768 1.00 86.19 210 ALA A O 1
ATOM 1586 N N . VAL A 1 211 ? 6.917 -7.709 -3.753 1.00 88.88 211 VAL A N 1
ATOM 1587 C CA . VAL A 1 211 ? 7.055 -8.351 -2.440 1.00 88.88 211 VAL A CA 1
ATOM 1588 C C . VAL A 1 211 ? 6.510 -7.435 -1.346 1.00 88.88 211 VAL A C 1
ATOM 1590 O O . VAL A 1 211 ? 5.737 -7.888 -0.506 1.00 88.88 211 VAL A O 1
ATOM 1593 N N . GLY A 1 212 ? 6.857 -6.146 -1.379 1.00 92.81 212 GLY A N 1
ATOM 1594 C CA . GLY A 1 212 ? 6.351 -5.157 -0.427 1.00 92.81 212 GLY A CA 1
ATOM 1595 C C . GLY A 1 212 ? 4.845 -4.936 -0.530 1.00 92.81 212 GLY A C 1
ATOM 1596 O O . GLY A 1 212 ? 4.174 -4.902 0.496 1.00 92.81 212 GLY A O 1
ATOM 1597 N N . GLU A 1 213 ? 4.303 -4.838 -1.746 1.00 94.88 213 GLU A N 1
ATOM 1598 C CA . GLU A 1 213 ? 2.860 -4.685 -1.985 1.00 94.88 213 GLU A CA 1
ATOM 1599 C C . GLU A 1 213 ? 2.080 -5.889 -1.436 1.00 94.88 213 GLU A C 1
ATOM 1601 O O . GLU A 1 213 ? 1.096 -5.733 -0.710 1.00 94.88 213 GLU A O 1
ATOM 1606 N N . THR A 1 214 ? 2.565 -7.104 -1.710 1.00 93.25 214 THR A N 1
ATOM 1607 C CA . THR A 1 214 ? 1.951 -8.347 -1.220 1.00 93.25 214 THR A CA 1
ATOM 1608 C C . THR A 1 214 ? 2.055 -8.462 0.302 1.00 93.25 214 THR A C 1
ATOM 1610 O O . THR A 1 214 ? 1.085 -8.844 0.955 1.00 93.25 214 THR A O 1
ATOM 1613 N N . LEU A 1 215 ? 3.202 -8.100 0.886 1.00 95.00 215 LEU A N 1
ATOM 1614 C CA . LEU A 1 215 ? 3.415 -8.104 2.335 1.00 95.00 215 LEU A CA 1
ATOM 1615 C C . LEU A 1 215 ? 2.504 -7.095 3.047 1.00 95.00 215 LEU A C 1
ATOM 1617 O O . LEU A 1 215 ? 1.887 -7.422 4.063 1.00 95.00 215 LEU A O 1
ATOM 1621 N N . SER A 1 216 ? 2.375 -5.885 2.504 1.00 97.50 216 SER A N 1
ATOM 1622 C CA . SER A 1 216 ? 1.462 -4.873 3.035 1.00 97.50 216 SER A CA 1
ATOM 1623 C C . SER A 1 216 ? 0.010 -5.345 2.941 1.00 97.50 216 SER A C 1
ATOM 1625 O O . SER A 1 216 ? -0.702 -5.301 3.941 1.00 97.50 216 SER A O 1
ATOM 1627 N N . ALA A 1 217 ? -0.417 -5.900 1.801 1.00 97.94 217 ALA A N 1
ATOM 1628 C CA . ALA A 1 217 ? -1.767 -6.448 1.655 1.00 97.94 217 ALA A CA 1
ATOM 1629 C C . ALA A 1 217 ? -2.034 -7.598 2.637 1.00 97.94 217 ALA A C 1
ATOM 1631 O O . ALA A 1 217 ? -3.083 -7.643 3.277 1.00 97.94 217 ALA A O 1
ATOM 1632 N N . ALA A 1 218 ? -1.067 -8.501 2.817 1.00 97.00 218 ALA A N 1
ATOM 1633 C CA . ALA A 1 218 ? -1.150 -9.579 3.797 1.00 97.00 218 ALA A CA 1
ATOM 1634 C C . ALA A 1 218 ? -1.331 -9.045 5.227 1.00 97.00 218 ALA A C 1
ATOM 1636 O O . ALA A 1 218 ? -2.171 -9.553 5.969 1.00 97.00 218 ALA A O 1
ATOM 1637 N N . THR A 1 219 ? -0.601 -7.986 5.584 1.00 98.31 219 THR A N 1
ATOM 1638 C CA . THR A 1 219 ? -0.692 -7.345 6.905 1.00 98.31 219 THR A CA 1
ATOM 1639 C C . THR A 1 219 ? -2.068 -6.707 7.122 1.00 98.31 219 THR A C 1
ATOM 1641 O O . THR A 1 219 ? -2.660 -6.873 8.187 1.00 98.31 219 THR A O 1
ATOM 1644 N N . PHE A 1 220 ? -2.631 -6.047 6.102 1.00 98.56 220 PHE A N 1
ATOM 1645 C CA . PHE A 1 220 ? -4.007 -5.533 6.142 1.00 98.56 220 PHE A CA 1
ATOM 1646 C C . PHE A 1 220 ? -5.037 -6.657 6.312 1.00 98.56 220 PHE A C 1
ATOM 1648 O O . PHE A 1 220 ? -5.940 -6.552 7.140 1.00 98.56 220 PHE A O 1
ATOM 1655 N N . LEU A 1 221 ? -4.906 -7.752 5.560 1.00 98.44 221 LEU A N 1
ATOM 1656 C CA . LEU A 1 221 ? -5.827 -8.886 5.653 1.00 98.44 221 LEU A CA 1
ATOM 1657 C C . LEU A 1 221 ? -5.809 -9.503 7.051 1.00 98.44 221 LEU A C 1
ATOM 1659 O O . LEU A 1 221 ? -6.869 -9.677 7.648 1.00 98.44 221 LEU A O 1
ATOM 1663 N N . GLN A 1 222 ? -4.625 -9.752 7.607 1.00 97.75 222 GLN A N 1
ATOM 1664 C CA . GLN A 1 222 ? -4.476 -10.252 8.973 1.00 97.75 222 GLN A CA 1
ATOM 1665 C C . GLN A 1 222 ? -5.058 -9.273 10.007 1.00 97.75 222 GLN A C 1
ATOM 1667 O O . GLN A 1 222 ? -5.798 -9.690 10.900 1.00 97.75 222 GLN A O 1
ATOM 1672 N N . ALA A 1 223 ? -4.832 -7.965 9.836 1.00 98.25 223 ALA A N 1
ATOM 1673 C CA . ALA A 1 223 ? -5.442 -6.923 10.663 1.00 98.25 223 ALA A CA 1
ATOM 1674 C C . ALA A 1 223 ? -6.983 -6.942 10.632 1.00 98.25 223 ALA A C 1
ATOM 1676 O O . ALA A 1 223 ? -7.615 -6.605 11.637 1.00 98.25 223 ALA A O 1
ATOM 1677 N N . PHE A 1 224 ? -7.584 -7.391 9.527 1.00 98.31 224 PHE A N 1
ATOM 1678 C CA . PHE A 1 224 ? -9.026 -7.614 9.379 1.00 98.31 224 PHE A CA 1
ATOM 1679 C C . PHE A 1 224 ? -9.497 -9.018 9.801 1.00 98.31 224 PHE A C 1
ATOM 1681 O O . PHE A 1 224 ? -10.688 -9.323 9.731 1.00 98.31 224 PHE A O 1
ATOM 1688 N N . GLY A 1 225 ? -8.590 -9.885 10.261 1.00 97.00 225 GLY A N 1
ATOM 1689 C CA . GLY A 1 225 ? -8.882 -11.275 10.621 1.00 97.00 225 GLY A CA 1
ATOM 1690 C C . GLY A 1 225 ? -9.066 -12.206 9.418 1.00 97.00 225 GLY A C 1
ATOM 1691 O O . GLY A 1 225 ? -9.669 -13.271 9.549 1.00 97.00 225 GLY A O 1
ATOM 1692 N N . LEU A 1 226 ? -8.576 -11.802 8.247 1.00 96.94 226 LEU A N 1
ATOM 1693 C CA . LEU A 1 226 ? -8.609 -12.557 6.999 1.00 96.94 226 LEU A CA 1
ATOM 1694 C C . LEU A 1 226 ? -7.265 -13.228 6.721 1.00 96.94 226 LEU A C 1
ATOM 1696 O O . LEU A 1 226 ? -6.221 -12.854 7.255 1.00 96.94 226 LEU A O 1
ATOM 1700 N N . LYS A 1 227 ? -7.289 -14.239 5.853 1.00 94.94 227 LYS A N 1
ATOM 1701 C CA . LYS A 1 227 ? -6.076 -14.957 5.459 1.00 94.94 227 LYS A CA 1
ATOM 1702 C C . LYS A 1 227 ? -5.374 -14.213 4.318 1.00 94.94 227 LYS A C 1
ATOM 1704 O O . LYS A 1 227 ? -6.063 -13.732 3.419 1.00 94.94 227 LYS A O 1
ATOM 1709 N N . PRO A 1 228 ? -4.033 -14.166 4.278 1.00 93.38 228 PRO A N 1
ATOM 1710 C CA . PRO A 1 228 ? -3.281 -13.579 3.169 1.00 93.38 228 PRO A CA 1
ATOM 1711 C C . PRO A 1 228 ? -3.224 -14.547 1.976 1.00 93.38 228 PRO A C 1
ATOM 1713 O O . PRO A 1 228 ? -2.169 -15.057 1.607 1.00 93.38 228 PRO A O 1
ATOM 1716 N N . VAL A 1 229 ? -4.392 -14.873 1.424 1.00 91.50 229 VAL A N 1
ATOM 1717 C CA . VAL A 1 229 ? -4.557 -15.802 0.304 1.00 91.50 229 VAL A CA 1
ATOM 1718 C C . VAL A 1 229 ? -5.450 -15.174 -0.755 1.00 91.50 229 VAL A C 1
ATOM 1720 O O . VAL A 1 229 ? -6.454 -14.536 -0.434 1.00 91.50 229 VAL A O 1
ATOM 1723 N N . TRP A 1 230 ? -5.091 -15.412 -2.012 1.00 92.94 230 TRP A N 1
ATOM 1724 C CA . TRP A 1 230 ? -5.816 -14.941 -3.184 1.00 92.94 230 TRP A CA 1
ATOM 1725 C C . TRP A 1 230 ? -6.115 -16.119 -4.106 1.00 92.94 230 TRP A C 1
ATOM 1727 O O . TRP A 1 230 ? -5.257 -16.977 -4.322 1.00 92.94 230 TRP A O 1
ATOM 1737 N N . LYS A 1 231 ? -7.333 -16.171 -4.646 1.00 93.00 231 LYS A N 1
ATOM 1738 C CA . LYS A 1 231 ? -7.748 -17.169 -5.646 1.00 93.00 231 LYS A CA 1
ATOM 1739 C C . LYS A 1 231 ? -7.211 -16.816 -7.032 1.00 93.00 231 LYS A C 1
ATOM 1741 O O . LYS A 1 231 ? -6.831 -17.708 -7.789 1.00 93.00 231 LYS A O 1
ATOM 1746 N N . ASN A 1 232 ? -7.173 -15.520 -7.337 1.00 93.69 232 ASN A N 1
ATOM 1747 C CA . ASN A 1 232 ? -6.647 -14.976 -8.583 1.00 93.69 232 ASN A CA 1
ATOM 1748 C C . ASN A 1 232 ? -5.434 -14.072 -8.326 1.00 93.69 232 ASN A C 1
ATOM 1750 O O . ASN A 1 232 ? -5.285 -13.482 -7.260 1.00 93.69 232 ASN A O 1
ATOM 1754 N N . TYR A 1 233 ? -4.595 -13.890 -9.334 1.00 93.06 233 TYR A N 1
ATOM 1755 C CA . TYR A 1 233 ? -3.426 -13.027 -9.282 1.00 93.06 233 TYR A CA 1
ATOM 1756 C C . TYR A 1 233 ? -3.579 -11.817 -10.196 1.00 93.06 233 TYR A C 1
ATOM 1758 O O . TYR A 1 233 ? -4.186 -11.896 -11.259 1.00 93.06 233 TYR A O 1
ATOM 1766 N N . GLN A 1 234 ? -3.003 -10.693 -9.788 1.00 94.44 234 GLN A N 1
ATOM 1767 C CA . GLN A 1 234 ? -3.015 -9.447 -10.556 1.00 94.44 234 GLN A CA 1
ATOM 1768 C C . GLN A 1 234 ? -1.661 -9.239 -11.226 1.00 94.44 234 GLN A C 1
ATOM 1770 O O . GLN A 1 234 ? -0.631 -9.662 -10.698 1.00 94.44 234 GLN A O 1
ATOM 1775 N N . LEU A 1 235 ? -1.676 -8.570 -12.376 1.00 92.88 235 LEU A N 1
ATOM 1776 C CA . LEU A 1 235 ? -0.487 -8.198 -13.130 1.00 92.88 235 LEU A CA 1
ATOM 1777 C C . LEU A 1 235 ? -0.421 -6.674 -13.238 1.00 92.88 235 LEU A C 1
ATOM 1779 O O . LEU A 1 235 ? -1.311 -6.050 -13.812 1.00 92.88 235 LEU A O 1
ATOM 1783 N N . ARG A 1 236 ? 0.651 -6.080 -12.712 1.00 92.31 236 ARG A N 1
ATOM 1784 C CA . ARG A 1 236 ? 1.000 -4.676 -12.933 1.00 92.31 236 ARG A CA 1
ATOM 1785 C C . ARG A 1 236 ? 1.970 -4.577 -14.093 1.00 92.31 236 ARG A C 1
ATOM 1787 O O . ARG A 1 236 ? 3.004 -5.240 -14.084 1.00 92.31 236 ARG A O 1
ATOM 1794 N N . LEU A 1 237 ? 1.658 -3.709 -15.049 1.00 91.06 237 LEU A N 1
ATOM 1795 C CA . LEU A 1 237 ? 2.527 -3.392 -16.175 1.00 91.06 237 LEU A CA 1
ATOM 1796 C C . LEU A 1 237 ? 2.920 -1.920 -16.126 1.00 91.06 237 LEU A C 1
ATOM 1798 O O . LEU A 1 237 ? 2.069 -1.050 -15.948 1.00 91.06 237 LEU A O 1
ATOM 1802 N N . VAL A 1 238 ? 4.207 -1.641 -16.299 1.00 88.38 238 VAL A N 1
ATOM 1803 C CA . VAL A 1 238 ? 4.726 -0.280 -16.467 1.00 88.38 238 VAL A CA 1
ATOM 1804 C C . VAL A 1 238 ? 5.691 -0.270 -17.636 1.00 88.38 238 VAL A C 1
ATOM 1806 O O . VAL A 1 238 ? 6.507 -1.176 -17.770 1.00 88.38 238 VAL A O 1
ATOM 1809 N N . SER A 1 239 ? 5.609 0.743 -18.492 1.00 86.19 239 SER A N 1
ATOM 1810 C CA . SER A 1 239 ? 6.571 0.935 -19.572 1.00 86.19 239 SER A CA 1
ATOM 1811 C C . SER A 1 239 ? 7.450 2.154 -19.302 1.00 86.19 239 SER A C 1
ATOM 1813 O O . SER A 1 239 ? 6.961 3.167 -18.808 1.00 86.19 239 SER A O 1
ATOM 1815 N N . MET A 1 240 ? 8.748 2.057 -19.592 1.00 82.75 240 MET A N 1
ATOM 1816 C CA . MET A 1 240 ? 9.737 3.109 -19.324 1.00 82.75 240 MET A CA 1
ATOM 1817 C C . MET A 1 240 ? 10.706 3.287 -20.493 1.00 82.75 240 MET A C 1
ATOM 1819 O O . MET A 1 240 ? 10.945 2.362 -21.268 1.00 82.75 240 MET A O 1
ATOM 1823 N N . ARG A 1 241 ? 11.312 4.473 -20.599 1.00 81.00 241 ARG A N 1
ATOM 1824 C CA . ARG A 1 241 ? 12.419 4.739 -21.527 1.00 81.00 241 ARG A CA 1
ATOM 1825 C C . ARG A 1 241 ? 13.755 4.468 -20.830 1.00 81.00 241 ARG A C 1
ATOM 1827 O O . ARG A 1 241 ? 13.960 4.940 -19.719 1.00 81.00 241 ARG A O 1
ATOM 1834 N N . GLU A 1 242 ? 14.686 3.774 -21.489 1.00 70.88 242 GLU A N 1
ATOM 1835 C CA . GLU A 1 242 ? 15.970 3.356 -20.880 1.00 70.88 242 GLU A CA 1
ATOM 1836 C C . GLU A 1 242 ? 16.822 4.489 -20.285 1.00 70.88 242 GLU A C 1
ATOM 1838 O O . GLU A 1 242 ? 17.576 4.252 -19.347 1.00 70.88 242 GLU A O 1
ATOM 1843 N N . LEU A 1 243 ? 16.719 5.711 -20.816 1.00 56.25 243 LEU A N 1
ATOM 1844 C CA . LEU A 1 243 ? 17.591 6.830 -20.434 1.00 56.25 243 LEU A CA 1
ATOM 1845 C C . LEU A 1 243 ? 16.923 7.870 -19.522 1.00 56.25 243 LEU A C 1
ATOM 1847 O O . LEU A 1 243 ? 17.615 8.746 -19.014 1.00 56.25 243 LEU A O 1
ATOM 1851 N N . TRP A 1 244 ? 15.607 7.781 -19.289 1.00 51.22 244 TRP A N 1
ATOM 1852 C CA . TRP A 1 244 ? 14.869 8.744 -18.463 1.00 51.22 244 TRP A CA 1
ATOM 1853 C C . TRP A 1 244 ? 13.702 8.050 -17.754 1.00 51.22 244 TRP A C 1
ATOM 1855 O O . TRP A 1 244 ? 12.745 7.618 -18.393 1.00 51.22 244 TRP A O 1
ATOM 1865 N N . ALA A 1 245 ? 13.771 7.968 -16.423 1.00 52.12 245 ALA A N 1
ATOM 1866 C CA . ALA A 1 245 ? 12.793 7.294 -15.562 1.00 52.12 245 ALA A CA 1
ATOM 1867 C C . ALA A 1 245 ? 11.470 8.075 -15.377 1.00 52.12 245 ALA A C 1
ATOM 1869 O O . ALA A 1 245 ? 10.867 8.031 -14.306 1.00 52.12 245 ALA A O 1
ATOM 1870 N N . THR A 1 246 ? 11.014 8.820 -16.388 1.00 49.69 246 THR A N 1
ATOM 1871 C CA . THR A 1 246 ? 9.767 9.594 -16.315 1.00 49.69 246 THR A CA 1
ATOM 1872 C C . THR A 1 246 ? 8.854 9.296 -17.507 1.00 49.69 246 THR A C 1
ATOM 1874 O O . THR A 1 246 ? 9.242 9.432 -18.667 1.00 49.69 246 THR A O 1
ATOM 1877 N N . GLY A 1 247 ? 7.615 8.887 -17.212 1.00 53.62 247 GLY A N 1
ATOM 1878 C CA . GLY A 1 247 ? 6.542 8.650 -18.187 1.00 53.62 247 GLY A CA 1
ATOM 1879 C C . GLY A 1 247 ? 6.311 7.179 -18.558 1.00 53.62 247 GLY A C 1
ATOM 1880 O O . GLY A 1 247 ? 7.212 6.353 -18.460 1.00 53.62 247 GLY A O 1
ATOM 1881 N N . VAL A 1 248 ? 5.080 6.868 -18.979 1.00 57.59 248 VAL A N 1
ATOM 1882 C CA . VAL A 1 248 ? 4.700 5.586 -19.598 1.00 57.59 248 VAL A CA 1
ATOM 1883 C C . VAL A 1 248 ? 5.090 5.653 -21.074 1.00 57.59 248 VAL A C 1
ATOM 1885 O O . VAL A 1 248 ? 4.571 6.495 -21.806 1.00 57.59 248 VAL A O 1
ATOM 1888 N N . TRP A 1 249 ? 6.016 4.798 -21.510 1.00 72.88 249 TRP A N 1
ATOM 1889 C CA . TRP A 1 249 ? 6.548 4.800 -22.876 1.00 72.88 249 TRP A CA 1
ATOM 1890 C C . TRP A 1 249 ? 6.191 3.510 -23.614 1.00 72.88 249 TRP A C 1
ATOM 1892 O O . TRP A 1 249 ? 6.872 2.496 -23.500 1.00 72.88 249 TRP A O 1
ATOM 1902 N N . GLY A 1 250 ? 5.120 3.567 -24.402 1.00 84.38 250 GLY A N 1
ATOM 1903 C CA . GLY A 1 250 ? 4.561 2.417 -25.113 1.00 84.38 250 GLY A CA 1
ATOM 1904 C C . GLY A 1 250 ? 3.326 1.852 -24.416 1.00 84.38 250 GLY A C 1
ATOM 1905 O O . GLY A 1 250 ? 3.066 2.144 -23.247 1.00 84.38 250 GLY A O 1
ATOM 1906 N N . THR A 1 251 ? 2.550 1.067 -25.153 1.00 91.06 251 THR A N 1
ATOM 1907 C CA . THR A 1 251 ? 1.296 0.466 -24.688 1.00 91.06 251 THR A CA 1
ATOM 1908 C C . THR A 1 251 ? 1.446 -1.039 -24.540 1.00 91.06 251 THR A C 1
ATOM 1910 O O . THR A 1 251 ? 2.330 -1.653 -25.134 1.00 91.06 251 THR A O 1
ATOM 1913 N N . PHE A 1 252 ? 0.583 -1.651 -23.735 1.00 93.75 252 PHE A N 1
ATOM 1914 C CA . PHE A 1 252 ? 0.559 -3.097 -23.572 1.00 93.75 252 PHE A CA 1
ATOM 1915 C C . PHE A 1 252 ? -0.661 -3.688 -24.256 1.00 93.75 252 PHE A C 1
ATOM 1917 O O . PHE A 1 252 ? -1.742 -3.105 -24.236 1.00 93.75 252 PHE A O 1
ATOM 1924 N N . THR A 1 253 ? -0.483 -4.874 -24.822 1.00 95.62 253 THR A N 1
ATOM 1925 C CA . THR A 1 253 ? -1.587 -5.753 -25.211 1.00 95.62 253 THR A CA 1
ATOM 1926 C C . THR A 1 253 ? -1.446 -7.059 -24.442 1.00 95.62 253 THR A C 1
ATOM 1928 O O . THR A 1 253 ? -0.332 -7.571 -24.289 1.00 95.62 253 THR A O 1
ATOM 1931 N N . LEU A 1 254 ? -2.560 -7.552 -23.900 1.00 96.00 254 LEU A N 1
ATOM 1932 C CA . LEU A 1 254 ? -2.610 -8.750 -23.069 1.00 96.00 254 LEU A CA 1
ATOM 1933 C C . LEU A 1 254 ? -3.553 -9.774 -23.697 1.00 96.00 254 LEU A C 1
ATOM 1935 O O . LEU A 1 254 ? -4.608 -9.422 -24.221 1.00 96.00 254 LEU A O 1
ATOM 1939 N N . VAL A 1 255 ? -3.176 -11.050 -23.629 1.00 96.06 255 VAL A N 1
ATOM 1940 C CA . VAL A 1 255 ? -4.027 -12.169 -24.042 1.00 96.06 255 VAL A CA 1
ATOM 1941 C C . VAL A 1 255 ? -3.925 -13.299 -23.006 1.00 96.06 255 VAL A C 1
ATOM 1943 O O . VAL A 1 255 ? -2.860 -13.911 -22.894 1.00 96.06 255 VAL A O 1
ATOM 1946 N N . PRO A 1 256 ? -5.005 -13.614 -22.265 1.00 96.56 256 PRO A N 1
ATOM 1947 C CA . PRO A 1 256 ? -6.241 -12.829 -22.167 1.00 96.56 256 PRO A CA 1
ATOM 1948 C C . PRO A 1 256 ? -6.002 -11.498 -21.428 1.00 96.56 256 PRO A C 1
ATOM 1950 O O . PRO A 1 256 ? -5.085 -11.409 -20.618 1.00 96.56 256 PRO A O 1
ATOM 1953 N N . ASP A 1 257 ? -6.826 -10.482 -21.692 1.00 95.56 257 ASP A N 1
ATOM 1954 C CA . ASP A 1 257 ? -6.824 -9.217 -20.944 1.00 95.56 257 ASP A CA 1
ATOM 1955 C C . ASP A 1 257 ? -7.894 -9.271 -19.848 1.00 95.56 257 ASP A C 1
ATOM 1957 O O . ASP A 1 257 ? -9.091 -9.157 -20.120 1.00 95.56 257 ASP A O 1
ATOM 1961 N N . LEU A 1 258 ? -7.466 -9.554 -18.616 1.00 94.44 258 LEU A N 1
ATOM 1962 C CA . LEU A 1 258 ? -8.341 -9.698 -17.454 1.00 94.44 258 LEU A CA 1
ATOM 1963 C C . LEU A 1 258 ? -7.833 -8.838 -16.287 1.00 94.44 258 LEU A C 1
ATOM 1965 O O . LEU A 1 258 ? -6.621 -8.694 -16.108 1.00 94.44 258 LEU A O 1
ATOM 1969 N N . PRO A 1 259 ? -8.731 -8.341 -15.413 1.00 90.62 259 PRO A N 1
ATOM 1970 C CA . PRO A 1 259 ? -8.330 -7.595 -14.217 1.00 90.62 259 PRO A CA 1
ATOM 1971 C C . PRO A 1 259 ? -7.579 -8.463 -13.191 1.00 90.62 259 PRO A C 1
ATOM 1973 O O . PRO A 1 259 ? -6.815 -7.952 -12.375 1.00 90.62 259 PRO A O 1
ATOM 1976 N N . SER A 1 260 ? -7.799 -9.781 -13.213 1.00 94.31 260 SER A N 1
ATOM 1977 C CA . SER A 1 260 ? -7.052 -10.775 -12.438 1.00 94.31 260 SER A CA 1
ATOM 1978 C C . SER A 1 260 ? -7.132 -12.143 -13.121 1.00 94.31 260 SER A C 1
ATOM 1980 O O . SER A 1 260 ? -8.014 -12.385 -13.945 1.00 94.31 260 SER A O 1
ATOM 1982 N N . TYR A 1 261 ? -6.213 -13.038 -12.773 1.00 95.31 261 TYR A N 1
ATOM 1983 C CA . TYR A 1 261 ? -5.978 -14.297 -13.468 1.00 95.31 261 TYR A CA 1
ATOM 1984 C C . TYR A 1 261 ? -6.000 -15.474 -12.493 1.00 95.31 261 TYR A C 1
ATOM 1986 O O . TYR A 1 261 ? -5.273 -15.428 -11.500 1.00 95.31 261 TYR A O 1
ATOM 1994 N N . PRO A 1 262 ? -6.748 -16.555 -12.762 1.00 95.31 262 PRO A N 1
ATOM 1995 C CA . PRO A 1 262 ? -6.649 -17.779 -11.973 1.00 95.31 262 PRO A CA 1
ATOM 1996 C C . PRO A 1 262 ? -5.213 -18.300 -11.885 1.00 95.31 262 PRO A C 1
ATOM 1998 O O . PRO A 1 262 ? -4.429 -18.149 -12.831 1.00 95.31 262 PRO A O 1
ATOM 2001 N N . ALA A 1 263 ? -4.881 -18.961 -10.778 1.00 91.00 263 ALA A N 1
ATOM 2002 C CA . ALA A 1 263 ? -3.584 -19.606 -10.610 1.00 91.00 263 ALA A CA 1
ATOM 2003 C C . ALA A 1 263 ? -3.252 -20.544 -11.791 1.00 91.00 263 ALA A C 1
ATOM 2005 O O . ALA A 1 263 ? -4.077 -21.344 -12.228 1.00 91.00 263 ALA A O 1
ATOM 2006 N N . GLY A 1 264 ? -2.033 -20.435 -12.319 1.00 91.62 264 GLY A N 1
ATOM 2007 C CA . GLY A 1 264 ? -1.551 -21.195 -13.473 1.00 91.62 264 GLY A CA 1
ATOM 2008 C C . GLY A 1 264 ? -1.927 -20.616 -14.842 1.00 91.62 264 GLY A C 1
ATOM 2009 O O . GLY A 1 264 ? -1.443 -21.133 -15.852 1.00 91.62 264 GLY A O 1
ATOM 2010 N N . SER A 1 265 ? -2.728 -19.543 -14.905 1.00 95.81 265 SER A N 1
ATOM 2011 C CA . SER A 1 265 ? -3.092 -18.900 -16.177 1.00 95.81 265 SER A CA 1
ATOM 2012 C C . SER A 1 265 ? -1.855 -18.478 -16.962 1.00 95.81 265 SER A C 1
ATOM 2014 O O . SER A 1 265 ? -0.891 -17.957 -16.395 1.00 95.81 265 SER A O 1
ATOM 2016 N N . LYS A 1 266 ? -1.890 -18.678 -18.280 1.00 96.56 266 LYS A N 1
ATOM 2017 C CA . LYS A 1 266 ? -0.871 -18.167 -19.197 1.00 96.56 266 LYS A CA 1
ATOM 2018 C C . LYS A 1 266 ? -1.338 -16.829 -19.748 1.00 96.56 266 LYS A C 1
ATOM 2020 O O . LYS A 1 266 ? -2.428 -16.757 -20.305 1.00 96.56 266 LYS A O 1
ATOM 2025 N N . VAL A 1 267 ? -0.521 -15.796 -19.574 1.00 96.00 267 VAL A N 1
ATOM 2026 C CA . VAL A 1 267 ? -0.821 -14.441 -20.047 1.00 96.00 267 VAL A CA 1
ATOM 2027 C C . VAL A 1 267 ? 0.278 -14.020 -20.998 1.00 96.00 267 VAL A C 1
ATOM 2029 O O . VAL A 1 267 ? 1.435 -13.886 -20.597 1.00 96.00 267 VAL A O 1
ATOM 2032 N N . THR A 1 268 ? -0.073 -13.838 -22.263 1.00 96.06 268 THR A N 1
ATOM 2033 C CA . THR A 1 268 ? 0.831 -13.269 -23.255 1.00 96.06 268 THR A CA 1
ATOM 2034 C C . THR A 1 268 ? 0.757 -11.752 -23.165 1.00 96.06 268 THR A C 1
ATOM 2036 O O . THR A 1 268 ? -0.319 -11.177 -23.289 1.00 96.06 268 THR A O 1
ATOM 2039 N N . VAL A 1 269 ? 1.900 -11.114 -22.936 1.00 95.25 269 VAL A N 1
ATOM 2040 C CA . VAL A 1 269 ? 2.043 -9.662 -22.825 1.00 95.25 269 VAL A CA 1
ATOM 2041 C C . VAL A 1 269 ? 2.938 -9.190 -23.958 1.00 95.25 269 VAL A C 1
ATOM 2043 O O . VAL A 1 269 ? 4.055 -9.687 -24.100 1.00 95.25 269 VAL A O 1
ATOM 2046 N N . MET A 1 270 ? 2.474 -8.218 -24.738 1.00 95.25 270 MET A N 1
ATOM 2047 C CA . MET A 1 270 ? 3.289 -7.531 -25.735 1.00 95.25 270 MET A CA 1
ATOM 2048 C C . MET A 1 270 ? 3.401 -6.046 -25.394 1.00 95.25 270 MET A C 1
ATOM 2050 O O . MET A 1 270 ? 2.383 -5.363 -25.271 1.00 95.25 270 MET A O 1
ATOM 2054 N N . LEU A 1 271 ? 4.635 -5.549 -25.270 1.00 94.19 271 LEU A N 1
ATOM 2055 C CA . LEU A 1 271 ? 4.931 -4.118 -25.232 1.00 94.19 271 LEU A CA 1
ATOM 2056 C C . LEU A 1 271 ? 4.999 -3.602 -26.667 1.00 94.19 271 LEU A C 1
ATOM 2058 O O . LEU A 1 271 ? 5.838 -4.034 -27.452 1.00 94.19 271 LEU A O 1
ATOM 2062 N N . VAL A 1 272 ? 4.136 -2.652 -26.991 1.00 93.06 272 VAL A N 1
ATOM 2063 C CA . VAL A 1 272 ? 4.140 -1.918 -28.252 1.00 93.06 272 VAL A CA 1
ATOM 2064 C C . VAL A 1 272 ? 4.854 -0.587 -28.004 1.00 93.06 272 VAL A C 1
ATOM 2066 O O . VAL A 1 272 ? 4.315 0.264 -27.290 1.00 93.06 272 VAL A O 1
ATOM 2069 N N . PRO A 1 273 ? 6.068 -0.379 -28.548 1.00 90.38 273 PRO A N 1
ATOM 2070 C CA . PRO A 1 273 ? 6.749 0.903 -28.432 1.00 90.38 273 PRO A CA 1
ATOM 2071 C C . PRO A 1 273 ? 5.922 2.040 -29.053 1.00 90.38 273 PRO A C 1
ATOM 2073 O O . PRO A 1 273 ? 5.116 1.791 -29.955 1.00 90.38 273 PRO A O 1
ATOM 2076 N N . PRO A 1 274 ? 6.126 3.295 -28.616 1.00 87.75 274 PRO A N 1
ATOM 2077 C CA . PRO A 1 274 ? 5.518 4.444 -29.275 1.00 87.75 274 PRO A CA 1
ATOM 2078 C C . PRO A 1 274 ? 5.888 4.483 -30.769 1.00 87.75 274 PRO A C 1
ATOM 2080 O O . PRO A 1 274 ? 6.982 4.041 -31.135 1.00 87.75 274 PRO A O 1
ATOM 2083 N N . PRO A 1 275 ? 5.035 5.058 -31.635 1.00 83.31 275 PRO A N 1
ATOM 2084 C CA . PRO A 1 275 ? 5.405 5.327 -33.020 1.00 83.31 275 PRO A CA 1
ATOM 2085 C C . PRO A 1 275 ? 6.706 6.143 -33.125 1.00 83.31 275 PRO A C 1
ATOM 2087 O O . PRO A 1 275 ? 6.989 6.989 -32.277 1.00 83.31 275 PRO A O 1
ATOM 2090 N N . GLY A 1 276 ? 7.473 5.920 -34.196 1.00 83.75 276 GLY A N 1
ATOM 2091 C CA . GLY A 1 276 ? 8.707 6.654 -34.497 1.00 83.75 276 GLY A CA 1
ATOM 2092 C C . GLY A 1 276 ? 9.987 5.845 -34.273 1.00 83.75 276 GLY A C 1
ATOM 2093 O O . GLY A 1 276 ? 10.057 4.643 -34.567 1.00 83.75 276 GLY A O 1
ATOM 2094 N N . ASP A 1 277 ? 11.019 6.518 -33.767 1.00 84.44 277 ASP A N 1
ATOM 2095 C CA . ASP A 1 277 ? 12.369 5.970 -33.603 1.00 84.44 277 ASP A CA 1
ATOM 2096 C C . ASP A 1 277 ? 12.550 5.212 -32.284 1.00 84.44 277 ASP A C 1
ATOM 2098 O O . ASP A 1 277 ? 13.640 5.205 -31.732 1.00 84.44 277 ASP A O 1
ATOM 2102 N N . PHE A 1 278 ? 11.512 4.555 -31.762 1.00 87.62 278 PHE A N 1
ATOM 2103 C CA . PHE A 1 278 ? 11.617 3.732 -30.555 1.00 87.62 278 PHE A CA 1
ATOM 2104 C C . PHE A 1 278 ? 11.506 2.243 -30.874 1.00 87.62 278 PHE A C 1
ATOM 2106 O O . PHE A 1 278 ? 10.761 1.825 -31.762 1.00 87.62 278 PHE A O 1
ATOM 2113 N N . GLU A 1 279 ? 12.249 1.432 -30.134 1.00 89.69 279 GLU A N 1
ATOM 2114 C CA . GLU A 1 279 ? 12.172 -0.023 -30.162 1.00 89.69 279 GLU A CA 1
ATOM 2115 C C . GLU A 1 279 ? 12.095 -0.581 -28.743 1.00 89.69 279 GLU A C 1
ATOM 2117 O O . GLU A 1 279 ? 12.550 0.038 -27.779 1.00 89.69 279 GLU A O 1
ATOM 2122 N N . PHE A 1 280 ? 11.500 -1.763 -28.615 1.00 90.69 280 PHE A N 1
ATOM 2123 C CA . PHE A 1 280 ? 11.564 -2.527 -27.381 1.00 90.69 280 PHE A CA 1
ATOM 2124 C C . PHE A 1 280 ? 13.029 -2.864 -27.068 1.00 90.69 280 PHE A C 1
ATOM 2126 O O . PHE A 1 280 ? 13.788 -3.231 -27.966 1.00 90.69 280 PHE A O 1
ATOM 2133 N N . SER A 1 281 ? 13.407 -2.766 -25.797 1.00 87.38 281 SER A N 1
ATOM 2134 C CA . SER A 1 281 ? 14.756 -3.103 -25.353 1.00 87.38 281 SER A CA 1
ATOM 2135 C C . SER A 1 281 ? 14.789 -4.347 -24.475 1.00 87.38 281 SER A C 1
ATOM 2137 O O . SER A 1 281 ? 15.485 -5.313 -24.797 1.00 87.38 281 SER A O 1
ATOM 2139 N N . GLN A 1 282 ? 14.038 -4.340 -23.372 1.00 87.44 282 GLN A N 1
ATOM 2140 C CA . GLN A 1 282 ? 14.083 -5.416 -22.386 1.00 87.44 282 GLN A CA 1
ATOM 2141 C C . GLN A 1 282 ? 12.845 -5.449 -21.491 1.00 87.44 282 GLN A C 1
ATOM 2143 O O . GLN A 1 282 ? 12.102 -4.476 -21.376 1.00 87.44 282 GLN A O 1
ATOM 2148 N N . TRP A 1 283 ? 12.673 -6.580 -20.814 1.00 86.44 283 TRP A N 1
ATOM 2149 C CA . TRP A 1 283 ? 11.720 -6.761 -19.728 1.00 86.44 283 TRP A CA 1
ATOM 2150 C C . TRP A 1 283 ? 12.459 -6.874 -18.400 1.00 86.44 283 TRP A C 1
ATOM 2152 O O . TRP A 1 283 ? 13.511 -7.503 -18.332 1.00 86.44 283 TRP A O 1
ATOM 2162 N N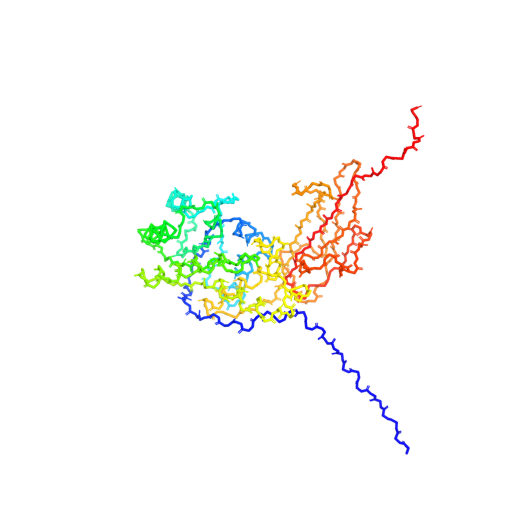 . VAL A 1 284 ? 11.874 -6.322 -17.344 1.00 81.50 284 VAL A N 1
ATOM 2163 C CA . VAL A 1 284 ? 12.350 -6.439 -15.967 1.00 81.50 284 VAL A CA 1
ATOM 2164 C C . VAL A 1 284 ? 11.189 -6.894 -15.094 1.00 81.50 284 VAL A C 1
ATOM 2166 O O . VAL A 1 284 ? 10.156 -6.230 -15.021 1.00 81.50 284 VAL A O 1
ATOM 2169 N N . ASP A 1 285 ? 11.359 -8.038 -14.436 1.00 79.25 285 ASP A N 1
ATOM 2170 C CA . ASP A 1 285 ? 10.442 -8.506 -13.395 1.00 79.25 285 ASP A CA 1
ATOM 2171 C C . ASP A 1 285 ? 10.787 -7.787 -12.081 1.00 79.25 285 ASP A C 1
ATOM 2173 O O . ASP A 1 285 ? 11.838 -8.030 -11.480 1.00 79.25 285 ASP A O 1
ATOM 2177 N N . MET A 1 286 ? 9.919 -6.869 -11.659 1.00 73.50 286 MET A N 1
ATOM 2178 C CA . MET A 1 286 ? 10.107 -6.043 -10.465 1.00 73.50 286 MET A CA 1
ATOM 2179 C C . MET A 1 286 ? 9.919 -6.837 -9.168 1.00 73.50 286 MET A C 1
ATOM 2181 O O . MET A 1 286 ? 10.255 -6.326 -8.098 1.00 73.50 286 MET A O 1
ATOM 2185 N N . ASP A 1 287 ? 9.455 -8.089 -9.246 1.00 65.69 287 ASP A N 1
ATOM 2186 C CA . ASP A 1 287 ? 9.461 -9.028 -8.123 1.00 65.69 287 ASP A CA 1
ATOM 2187 C C . ASP A 1 287 ? 10.903 -9.402 -7.707 1.00 65.69 287 ASP A C 1
ATOM 2189 O O . ASP A 1 287 ? 11.124 -9.862 -6.590 1.00 65.69 287 ASP A O 1
ATOM 2193 N N . TYR A 1 288 ? 11.896 -9.200 -8.588 1.00 58.56 288 TYR A N 1
ATOM 2194 C CA . TYR A 1 288 ? 13.305 -9.562 -8.372 1.00 58.56 288 TYR A CA 1
ATOM 2195 C C . TYR A 1 288 ? 14.249 -8.371 -8.141 1.00 58.56 288 TYR A C 1
ATOM 2197 O O . TYR A 1 288 ? 15.472 -8.547 -8.119 1.00 58.56 288 TYR A O 1
ATOM 2205 N N . ALA A 1 289 ? 13.715 -7.164 -7.938 1.00 44.00 289 ALA A N 1
ATOM 2206 C CA . ALA A 1 289 ? 14.530 -5.978 -7.690 1.00 44.00 289 ALA A CA 1
ATOM 2207 C C . ALA A 1 289 ? 15.380 -6.168 -6.415 1.00 44.00 289 ALA A C 1
ATOM 2209 O O . ALA A 1 289 ? 14.863 -6.320 -5.314 1.00 44.00 289 ALA A O 1
ATOM 2210 N N . GLY A 1 290 ? 16.702 -6.231 -6.582 1.00 40.19 290 GLY A N 1
ATOM 2211 C CA . GLY A 1 290 ? 17.658 -6.522 -5.507 1.00 40.19 290 GLY A CA 1
ATOM 2212 C C . GLY A 1 290 ? 18.983 -7.096 -6.005 1.00 40.19 290 GLY A C 1
ATOM 2213 O O . GLY A 1 290 ? 19.983 -7.024 -5.299 1.00 40.19 290 GLY A O 1
ATOM 2214 N N . ASN A 1 291 ? 19.019 -7.609 -7.239 1.00 38.41 291 ASN A N 1
ATOM 2215 C CA . ASN A 1 291 ? 20.259 -8.022 -7.881 1.00 38.41 291 ASN A CA 1
ATOM 2216 C C . ASN A 1 291 ? 20.222 -7.656 -9.371 1.00 38.41 291 ASN A C 1
ATOM 2218 O O . ASN A 1 291 ? 19.660 -8.396 -10.179 1.00 38.41 291 ASN A O 1
ATOM 2222 N N . GLN A 1 292 ? 20.814 -6.513 -9.742 1.00 39.3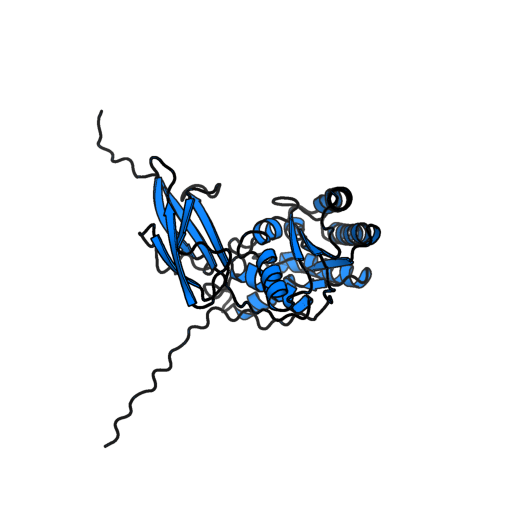8 292 GLN A N 1
ATOM 2223 C CA . GLN A 1 292 ? 21.010 -6.170 -11.161 1.00 39.38 292 GLN A CA 1
ATOM 2224 C C . GLN A 1 292 ? 21.816 -7.260 -11.897 1.00 39.38 292 GLN A C 1
ATOM 2226 O O . GLN A 1 292 ? 21.661 -7.423 -13.103 1.00 39.38 292 GLN A O 1
ATOM 2231 N N . ASP A 1 293 ? 22.577 -8.074 -11.155 1.00 36.25 293 ASP A N 1
ATOM 2232 C CA . ASP A 1 293 ? 23.475 -9.097 -11.690 1.00 36.25 293 ASP A CA 1
ATOM 2233 C C . ASP A 1 293 ? 22.831 -10.481 -11.913 1.00 36.25 293 ASP A C 1
ATOM 2235 O O . ASP A 1 293 ? 23.498 -11.384 -12.416 1.00 36.25 293 ASP A O 1
ATOM 2239 N N . THR A 1 294 ? 21.551 -10.697 -11.569 1.00 39.22 294 THR A N 1
ATOM 2240 C CA . THR A 1 294 ? 20.886 -12.003 -11.797 1.00 39.22 294 THR A CA 1
ATOM 2241 C C . THR A 1 294 ? 19.517 -11.927 -12.465 1.00 39.22 294 THR A C 1
ATOM 2243 O O . THR A 1 294 ? 18.724 -12.854 -12.306 1.00 39.22 294 THR A O 1
ATOM 2246 N N . HIS A 1 295 ? 19.218 -10.894 -13.257 1.00 43.50 295 HIS A N 1
ATOM 2247 C CA . HIS A 1 295 ? 18.134 -11.041 -14.233 1.00 43.50 295 HIS A CA 1
ATOM 2248 C C . HIS A 1 295 ? 18.571 -12.064 -15.292 1.00 43.50 295 HIS A C 1
ATOM 2250 O O . HIS A 1 295 ? 19.519 -11.793 -16.028 1.00 43.50 295 HIS A O 1
ATOM 2256 N N . PRO A 1 296 ? 17.902 -13.225 -15.440 1.00 41.53 296 PRO A N 1
ATOM 2257 C CA . PRO A 1 296 ? 18.293 -14.185 -16.464 1.00 41.53 296 PRO A CA 1
ATOM 2258 C C . PRO A 1 296 ? 17.956 -13.715 -17.885 1.00 41.53 296 PRO A C 1
ATOM 2260 O O . PRO A 1 296 ? 18.242 -14.445 -18.829 1.00 41.53 296 PRO A O 1
ATOM 2263 N N . PHE A 1 297 ? 17.354 -12.534 -18.083 1.00 45.31 297 PHE A N 1
ATOM 2264 C CA . PHE A 1 297 ? 16.957 -12.108 -19.419 1.00 45.31 297 PHE A CA 1
ATOM 2265 C C . PHE A 1 297 ? 16.914 -10.584 -19.614 1.00 45.31 297 PHE A C 1
ATOM 2267 O O . PHE A 1 297 ? 15.955 -9.949 -19.185 1.00 45.31 297 PHE A O 1
ATOM 2274 N N . PRO A 1 298 ? 17.780 -10.011 -20.463 1.00 53.28 298 PRO A N 1
ATOM 2275 C CA . PRO A 1 298 ? 17.283 -9.138 -21.511 1.00 53.28 298 PRO A CA 1
ATOM 2276 C C . PRO A 1 298 ? 16.510 -10.032 -22.494 1.00 53.28 298 PRO A C 1
ATOM 2278 O O . PRO A 1 298 ? 17.077 -10.576 -23.446 1.00 53.28 298 PRO A O 1
ATOM 2281 N N . GLN A 1 299 ? 15.218 -10.279 -22.235 1.00 61.81 299 GLN A N 1
ATOM 2282 C CA . GLN A 1 299 ? 14.386 -10.920 -23.255 1.00 61.81 299 GLN A CA 1
ATOM 2283 C C . GLN A 1 299 ? 14.322 -9.945 -24.419 1.00 61.81 299 GLN A C 1
ATOM 2285 O O . GLN A 1 299 ? 13.800 -8.857 -24.246 1.00 61.81 299 GLN A O 1
ATOM 2290 N N . LYS A 1 300 ? 14.862 -10.322 -25.582 1.00 68.00 300 LYS A N 1
ATOM 2291 C CA . LYS A 1 300 ? 14.888 -9.477 -26.791 1.00 68.00 300 LYS A CA 1
ATOM 2292 C C . LYS A 1 300 ? 13.549 -9.440 -27.535 1.00 68.00 300 LYS A C 1
ATOM 2294 O O . LYS A 1 300 ? 13.447 -8.816 -28.586 1.00 68.00 300 LYS A O 1
ATOM 2299 N N . SER A 1 301 ? 12.544 -10.145 -27.021 1.00 83.19 301 SER A N 1
ATOM 2300 C CA . SER A 1 301 ? 11.205 -10.168 -27.590 1.00 83.19 301 SER A CA 1
ATOM 2301 C C . SER A 1 301 ? 10.324 -9.150 -26.882 1.00 83.19 301 SER A C 1
ATOM 2303 O O . SER A 1 301 ? 10.158 -9.197 -25.664 1.00 83.19 301 SER A O 1
ATOM 2305 N N . ALA A 1 302 ? 9.677 -8.296 -27.673 1.00 89.38 302 ALA A N 1
ATOM 2306 C CA . ALA A 1 302 ? 8.624 -7.410 -27.196 1.00 89.38 302 ALA A CA 1
ATOM 2307 C C . ALA A 1 302 ? 7.392 -8.178 -26.685 1.00 89.38 302 ALA A C 1
ATOM 2309 O O . ALA A 1 302 ? 6.552 -7.587 -26.020 1.00 89.38 302 ALA A O 1
ATOM 2310 N N . THR A 1 303 ? 7.285 -9.478 -26.987 1.00 94.06 303 THR A N 1
ATOM 2311 C CA . THR A 1 303 ? 6.214 -10.372 -26.527 1.00 94.06 303 THR A CA 1
ATOM 2312 C C . THR A 1 303 ? 6.758 -11.450 -25.602 1.00 94.06 303 THR A C 1
ATOM 2314 O O . THR A 1 303 ? 7.709 -12.150 -25.959 1.00 94.06 303 THR A O 1
ATOM 2317 N N . ILE A 1 304 ? 6.115 -11.636 -24.453 1.00 92.31 304 ILE A N 1
ATOM 2318 C CA . ILE A 1 304 ? 6.447 -12.674 -23.474 1.00 92.31 304 ILE A CA 1
ATOM 2319 C C . ILE A 1 304 ? 5.187 -13.407 -23.039 1.00 92.31 304 ILE A C 1
ATOM 2321 O O . ILE A 1 304 ? 4.090 -12.869 -23.139 1.00 92.31 304 ILE A O 1
ATOM 2325 N N . THR A 1 305 ? 5.329 -14.629 -22.531 1.00 93.06 305 THR A N 1
ATOM 2326 C CA . THR A 1 305 ? 4.221 -15.343 -21.882 1.00 93.06 305 THR A CA 1
ATOM 2327 C C . THR A 1 305 ? 4.573 -15.621 -20.432 1.00 93.06 305 THR A C 1
ATOM 2329 O O . THR A 1 305 ? 5.554 -16.301 -20.136 1.00 93.06 305 THR A O 1
ATOM 2332 N N . LEU A 1 306 ? 3.755 -15.089 -19.532 1.00 90.81 306 LEU A N 1
ATOM 2333 C CA . LEU A 1 306 ? 3.867 -15.262 -18.093 1.00 90.81 306 LEU A CA 1
ATOM 2334 C C . LEU A 1 306 ? 2.980 -16.414 -17.633 1.00 90.81 306 LEU A C 1
ATOM 2336 O O . LEU A 1 306 ? 1.939 -16.691 -18.225 1.00 90.81 306 LEU A O 1
ATOM 2340 N N . THR A 1 307 ? 3.382 -17.061 -16.542 1.00 91.25 307 THR A N 1
ATOM 2341 C CA . THR A 1 307 ? 2.486 -17.930 -15.770 1.00 91.25 307 THR A CA 1
ATOM 2342 C C . THR A 1 307 ? 2.073 -17.178 -14.518 1.00 91.25 307 THR A C 1
ATOM 2344 O O . THR A 1 307 ? 2.936 -16.721 -13.770 1.00 91.25 307 THR A O 1
ATOM 2347 N N . MET A 1 308 ? 0.770 -17.044 -14.299 1.00 91.56 308 MET A N 1
ATOM 2348 C CA . MET A 1 308 ? 0.209 -16.360 -13.138 1.00 91.56 308 MET A CA 1
ATOM 2349 C C . MET A 1 308 ? 0.151 -17.328 -11.960 1.00 91.56 308 MET A C 1
ATOM 2351 O O . MET A 1 308 ? -0.837 -18.016 -11.748 1.00 91.56 308 MET A O 1
ATOM 2355 N N . ASP A 1 309 ? 1.246 -17.422 -11.222 1.00 86.88 309 ASP A N 1
ATOM 2356 C CA . ASP A 1 309 ? 1.422 -18.214 -9.996 1.00 86.88 309 ASP A CA 1
ATOM 2357 C C . ASP A 1 309 ? 1.560 -17.332 -8.738 1.00 86.88 309 ASP A C 1
ATOM 2359 O O . ASP A 1 309 ? 1.676 -17.843 -7.626 1.00 86.88 309 ASP A O 1
ATOM 2363 N N . ARG A 1 310 ? 1.560 -16.008 -8.926 1.00 87.00 310 ARG A N 1
ATOM 2364 C CA . ARG A 1 310 ? 1.586 -14.958 -7.902 1.00 87.00 310 ARG A CA 1
ATOM 2365 C C . ARG A 1 310 ? 1.169 -13.619 -8.513 1.00 87.00 310 ARG A C 1
ATOM 2367 O O . ARG A 1 310 ? 1.118 -13.492 -9.741 1.00 87.00 310 ARG A O 1
ATOM 2374 N N . HIS A 1 311 ? 0.918 -12.616 -7.669 1.00 89.75 311 HIS A N 1
ATOM 2375 C CA . HIS A 1 311 ? 0.847 -11.224 -8.122 1.00 89.75 311 HIS A CA 1
ATOM 2376 C C . HIS A 1 311 ? 2.193 -10.818 -8.716 1.00 89.75 311 HIS A C 1
ATOM 2378 O O . HIS A 1 311 ? 3.234 -11.168 -8.165 1.00 89.75 311 HIS A O 1
ATOM 2384 N N . ARG A 1 312 ? 2.162 -10.130 -9.854 1.00 87.00 312 ARG A N 1
ATOM 2385 C CA . ARG A 1 312 ? 3.353 -9.838 -10.654 1.00 87.00 312 ARG A CA 1
ATOM 2386 C C . ARG A 1 312 ? 3.443 -8.356 -10.931 1.00 87.00 312 ARG A C 1
ATOM 2388 O O . ARG A 1 312 ? 2.439 -7.743 -11.299 1.00 87.00 312 ARG A O 1
ATOM 2395 N N . TYR A 1 313 ? 4.648 -7.808 -10.856 1.00 87.31 313 TYR A N 1
ATOM 2396 C CA . TYR A 1 313 ? 4.932 -6.472 -11.355 1.00 87.31 313 TYR A CA 1
ATOM 2397 C C . TYR A 1 313 ? 6.006 -6.541 -12.439 1.00 87.31 313 TYR A C 1
ATOM 2399 O O . TYR A 1 313 ? 7.174 -6.793 -12.177 1.00 87.31 313 TYR A O 1
ATOM 2407 N N . LEU A 1 314 ? 5.605 -6.293 -13.682 1.00 87.44 314 LEU A N 1
ATOM 2408 C CA . LEU A 1 314 ? 6.485 -6.329 -14.837 1.00 87.44 314 LEU A CA 1
ATOM 2409 C C . LEU A 1 314 ? 6.707 -4.929 -15.412 1.00 87.44 314 LEU A C 1
ATOM 2411 O O . LEU A 1 314 ? 5.777 -4.135 -15.575 1.00 87.44 314 LEU A O 1
ATOM 2415 N N . MET A 1 315 ? 7.955 -4.658 -15.774 1.00 87.44 315 MET A N 1
ATOM 2416 C CA . MET A 1 315 ? 8.374 -3.430 -16.424 1.00 87.44 315 MET A CA 1
ATOM 2417 C C . MET A 1 315 ? 8.930 -3.714 -17.819 1.00 87.44 315 MET A C 1
ATOM 2419 O O . MET A 1 315 ? 9.827 -4.537 -17.981 1.00 87.44 315 MET A O 1
ATOM 2423 N N . GLY A 1 316 ? 8.396 -3.037 -18.831 1.00 89.25 316 GLY A N 1
ATOM 2424 C CA . GLY A 1 316 ? 8.890 -3.086 -20.205 1.00 89.25 316 GLY A CA 1
ATOM 2425 C C . GLY A 1 316 ? 9.682 -1.829 -20.544 1.00 89.25 316 GLY A C 1
ATOM 2426 O O . GLY A 1 316 ? 9.201 -0.719 -20.337 1.00 89.25 316 GLY A O 1
ATOM 2427 N N . PHE A 1 317 ? 10.882 -1.982 -21.086 1.00 87.38 317 PHE A N 1
ATOM 2428 C CA . PHE A 1 317 ? 11.718 -0.862 -21.496 1.00 87.38 317 PHE A CA 1
ATOM 2429 C C . PHE A 1 317 ? 11.687 -0.673 -23.005 1.00 87.38 317 PHE A C 1
ATOM 2431 O O . PHE A 1 317 ? 11.797 -1.633 -23.771 1.00 87.38 317 PHE A O 1
ATOM 2438 N N . VAL A 1 318 ? 11.614 0.586 -23.421 1.00 87.94 318 VAL A N 1
ATOM 2439 C CA . VAL A 1 318 ? 11.851 1.018 -24.796 1.00 87.94 318 VAL A CA 1
ATOM 2440 C C . VAL A 1 318 ? 13.083 1.912 -24.859 1.00 87.94 318 VAL A C 1
ATOM 2442 O O . VAL A 1 318 ? 13.431 2.606 -23.900 1.00 87.94 318 VAL A O 1
ATOM 2445 N N . ARG A 1 319 ? 13.745 1.923 -26.009 1.00 86.31 319 ARG A N 1
ATOM 2446 C CA . ARG A 1 319 ? 14.900 2.777 -26.286 1.00 86.31 319 ARG A CA 1
ATOM 2447 C C . ARG A 1 319 ? 14.791 3.398 -27.660 1.00 86.31 319 ARG A C 1
ATOM 2449 O O . ARG A 1 319 ? 14.011 2.938 -28.488 1.00 86.31 319 ARG A O 1
ATOM 2456 N N . GLU A 1 320 ? 15.584 4.430 -27.900 1.00 87.19 320 GLU A N 1
ATOM 2457 C C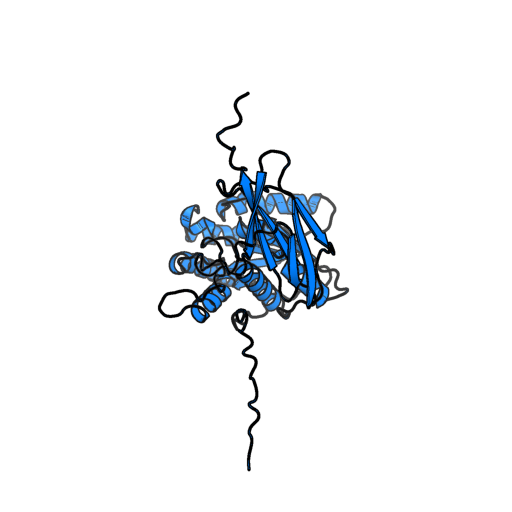A . GLU A 1 320 ? 15.715 4.972 -29.247 1.00 87.19 320 GLU A CA 1
ATOM 2458 C C . GLU A 1 320 ? 16.447 3.977 -30.149 1.00 87.19 320 GLU A C 1
ATOM 2460 O O . GLU A 1 320 ? 17.449 3.370 -29.757 1.00 87.19 320 GLU A O 1
ATOM 2465 N N . LYS A 1 321 ? 15.957 3.828 -31.377 1.00 85.12 321 LYS A N 1
ATOM 2466 C CA . LYS A 1 321 ? 16.651 3.132 -32.450 1.00 85.12 321 LYS A CA 1
ATOM 2467 C C . LYS A 1 321 ? 17.961 3.865 -32.688 1.00 85.12 321 LYS A C 1
ATOM 2469 O O . LYS A 1 321 ? 17.987 5.087 -32.838 1.00 85.12 321 LYS A O 1
ATOM 2474 N N . LYS A 1 322 ? 19.063 3.121 -32.758 1.00 77.75 322 LYS A N 1
ATOM 2475 C CA . LYS A 1 322 ? 20.329 3.706 -33.202 1.00 77.75 322 LYS A CA 1
ATOM 2476 C C . LYS A 1 322 ? 20.122 4.260 -34.610 1.00 77.75 322 LYS A C 1
ATOM 2478 O O . LYS A 1 322 ? 19.775 3.501 -35.516 1.00 77.75 322 LYS A O 1
ATOM 2483 N N . LYS A 1 323 ? 20.346 5.564 -34.800 1.00 63.72 323 LYS A N 1
ATOM 2484 C CA . LYS A 1 323 ? 20.490 6.120 -36.147 1.00 63.72 323 LYS A CA 1
ATOM 2485 C C . LYS A 1 323 ? 21.657 5.389 -36.799 1.00 63.72 323 LYS A C 1
ATOM 2487 O O . LYS A 1 323 ? 22.743 5.322 -36.229 1.00 63.72 323 LYS A O 1
ATOM 2492 N N . VAL A 1 324 ? 21.410 4.771 -37.947 1.00 55.28 324 VAL A N 1
ATOM 2493 C CA . VAL A 1 324 ? 22.487 4.184 -38.740 1.00 55.28 324 VAL A CA 1
ATOM 2494 C C . VAL A 1 324 ? 23.288 5.359 -39.291 1.00 55.28 324 VAL A C 1
ATOM 2496 O O . VAL A 1 324 ? 22.818 6.056 -40.192 1.00 55.28 324 VAL A O 1
ATOM 2499 N N . ASP A 1 325 ? 24.464 5.612 -38.721 1.00 47.72 325 ASP A N 1
ATOM 2500 C CA . ASP A 1 325 ? 25.427 6.557 -39.281 1.00 47.72 325 ASP A CA 1
ATOM 2501 C C . ASP A 1 325 ? 25.774 6.090 -40.702 1.00 47.72 325 ASP A C 1
ATOM 2503 O O . ASP A 1 325 ? 26.479 5.098 -40.889 1.00 47.72 325 ASP A O 1
ATOM 2507 N N . GLY A 1 326 ? 25.217 6.756 -41.718 1.00 50.09 326 GLY A N 1
ATOM 2508 C CA . GLY A 1 326 ? 25.483 6.418 -43.120 1.00 50.09 326 GLY A CA 1
ATOM 2509 C C . GLY A 1 326 ? 24.370 6.708 -44.125 1.00 50.09 326 GLY A C 1
ATOM 2510 O O . GLY A 1 326 ? 24.658 6.743 -45.319 1.00 50.09 326 GLY A O 1
ATOM 2511 N N . ALA A 1 327 ? 23.132 6.976 -43.697 1.00 43.72 327 ALA A N 1
ATOM 2512 C CA . ALA A 1 327 ? 22.113 7.492 -44.613 1.00 43.72 327 ALA A CA 1
ATOM 2513 C C . ALA A 1 327 ? 22.382 8.983 -44.887 1.00 43.72 327 ALA A C 1
ATOM 2515 O O . ALA A 1 327 ? 21.868 9.862 -44.195 1.00 43.72 327 ALA A O 1
ATOM 2516 N N . LYS A 1 328 ? 23.257 9.269 -45.858 1.00 36.56 328 LYS A N 1
ATOM 2517 C CA . LYS A 1 328 ? 23.332 10.604 -46.462 1.00 36.56 328 LYS A CA 1
ATOM 2518 C C . LYS A 1 328 ? 22.034 10.876 -47.246 1.00 36.56 328 LYS A C 1
ATOM 2520 O O . LYS A 1 328 ? 21.502 9.922 -47.815 1.00 36.56 328 LYS A O 1
ATOM 2525 N N . PRO A 1 329 ? 21.537 12.127 -47.235 1.00 43.97 329 PRO A N 1
ATOM 2526 C CA . PRO A 1 329 ? 20.354 12.532 -47.991 1.00 43.97 329 PRO A CA 1
ATOM 2527 C C . PRO A 1 329 ? 20.520 12.345 -49.500 1.00 43.97 329 PRO A C 1
ATOM 2529 O O . PRO A 1 329 ? 21.679 12.407 -49.982 1.00 43.97 329 PRO A O 1
#

Secondary structure (DSSP, 8-state):
----------------------PPP---PPTT-EEEEEESHHHHHHTSTTSHHHHHHHHHHHHSTTS--EEEEEE--TT--HHHHHHHHHHHHHHHHHTTSPPPSEEEEE--TTHHHHSS-HHHHHHHHHHHHHHHHHTTPEEEEEE----SSHHHHHHHHHHHHHHHHHTT--EEEHHHHHHHHHHHTEETTEEPTT--SBSSSSSB-HHHHHHHHHHHHHHTT--S--SEE-EEEEEEETTB--S--SEEEEES--SSEETTEEEEEEEEPPSSSEEEEEEEEGGGTT-GGG-------SEEEEEESS-EEEEEEEEEPPP-TT---

Sequence (329 aa):
MMLSFFFRILVMIAIGQVSAYEHAKVYDLKPNDYVYVIGDSTTEDGTKPAGYVPLTNQAVQEQLPGKNLLVDGFHGGSGATSVDHVKFVAPHLDQLLNKGGRVPTVVVINIGLNDTGRGAGIPAYGDNLRRMVQDIRERKMSAVLCAPTTLRDLKTMEPYAAMARSVAAEVNCPLIDLNAAHVAHITANTKDGKRLPGTDPTRDGCHLSAVGETLSAATFLQAFGLKPVWKNYQLRLVSMRELWATGVWGTFTLVPDLPSYPAGSKVTVMLVPPPGDFEFSQWVDMDYAGNQDTHPFPQKSATITLTMDRHRYLMGFVREKKKVDGAKP

Radius of gyration: 21.97 Å; chains: 1; bounding box: 50×77×72 Å

Foldseek 3Di:
DDDDDDDPPPPPPPLDDQFPDFAAAQDADAQLAEEEEEEEVQQVVQQAWLRLQVLLQQLCCVVPPPSNYGGHYDYLYHLDALVSCLVPLLVVLVVQVPVPDRHHQEYEYAHDLSCLPPNPDLVVSLVSLLSSCVSQVVVVHAYAYEQYDFFLDLVSRVSSSVSSVVSCVVNVHHYQYNHVSRVSLQVVQDDPNAGNFLSRQAQNRRHGFSSVRLSSNQSVQSNNVHHSDHQWAIEAEAEAEPPDRDDGFFDKDWVVDDRTGGAFDKIKIATGGDPDQKDWFAKDWSSRRRDPPPPPDSPRGSIDIDTGNHHTYMYTYMYGHPDPPPPDD

pLDDT: mean 86.08, std 17.99, range [28.52, 98.81]